Protein AF-A0A9C9G8L6-F1 (afdb_monomer)

Mean predicted aligned error: 18.86 Å

Secondary structure (DSSP, 8-state):
--HHHHHHHHHHHHHHHHHHHHHHHHHHHHHHHHHHHHHHHHHHHHHHH-SS-HHHHHHHHHHHHHHHTT--HHHHHHHHHHHHHHHHHHHHHHHH--S-TTHHHHHHHHHHS---TT-HHHHHHHHHHHHSTT--HHHHHHHHHHHHHHHHHHHHHTTTSSS---S---SSTTSS-------------------SHHHHHHHHHHHHHHHHHHHHT---GGG--

Foldseek 3Di:
DDPVVVVVVVVVVVVVVVVVVVVVVVVVVVVVVVLVVVLVVLLVVLVVVPPPDPVLNVLSVVLNVCSVVVHDPVVNVVSVVVNVVVVVVVVVCCVVVLALPVLVLVLVLLVLAPFDPPLVVLSVVLNVLSVDSNRDSVVSVVSSVVSLVVSLVVLVCVVVPPPDPDDDPDDPPPPDDDDDDDDDDDDDDDDDDDPPPPVVVSVVNNVSRVVSVCVSVPDDPVPVD

pLDDT: mean 70.96, std 19.9, range [28.61, 96.38]

Structure (mmCIF, N/CA/C/O backbone):
data_AF-A0A9C9G8L6-F1
#
_entry.id   AF-A0A9C9G8L6-F1
#
loop_
_atom_site.group_PDB
_atom_site.id
_atom_site.type_symbol
_atom_site.label_atom_id
_atom_site.label_alt_id
_atom_site.label_comp_id
_atom_site.label_asym_id
_atom_site.label_entity_id
_atom_site.label_seq_id
_atom_site.pdbx_PDB_ins_code
_atom_site.Cartn_x
_atom_site.Cartn_y
_atom_site.Cartn_z
_atom_site.occupancy
_atom_site.B_iso_or_equiv
_atom_site.auth_seq_id
_atom_site.auth_comp_id
_atom_site.auth_asym_id
_atom_site.auth_atom_id
_atom_site.pdbx_PDB_model_num
ATOM 1 N N . MET A 1 1 ? 41.488 11.455 -56.466 1.00 51.72 1 MET A N 1
ATOM 2 C CA . MET A 1 1 ? 40.352 11.017 -55.630 1.00 51.72 1 MET A CA 1
ATOM 3 C C . MET A 1 1 ? 40.977 10.273 -54.462 1.00 51.72 1 MET A C 1
ATOM 5 O O . MET A 1 1 ? 41.634 9.269 -54.712 1.00 51.72 1 MET A O 1
ATOM 9 N N . ASN A 1 2 ? 40.968 10.867 -53.265 1.00 62.28 2 ASN A N 1
ATOM 10 C CA . ASN A 1 2 ? 41.744 10.405 -52.106 1.00 62.28 2 ASN A CA 1
ATOM 11 C C . ASN A 1 2 ? 41.006 9.264 -51.398 1.00 62.28 2 ASN A C 1
ATOM 13 O O . ASN A 1 2 ? 40.208 9.498 -50.503 1.00 62.28 2 ASN A O 1
ATOM 17 N N . ILE A 1 3 ? 41.294 8.032 -51.811 1.00 67.44 3 ILE A N 1
ATOM 18 C CA . ILE A 1 3 ? 40.719 6.811 -51.226 1.00 67.44 3 ILE A CA 1
ATOM 19 C C . ILE A 1 3 ? 41.068 6.691 -49.730 1.00 67.44 3 ILE A C 1
ATOM 21 O O . ILE A 1 3 ? 40.254 6.210 -48.950 1.00 67.44 3 ILE A O 1
ATOM 25 N N . ASP A 1 4 ? 42.241 7.179 -49.315 1.00 71.94 4 ASP A N 1
ATOM 26 C CA . ASP A 1 4 ? 42.664 7.146 -47.909 1.00 71.94 4 ASP A CA 1
ATOM 27 C C . ASP A 1 4 ? 41.794 8.032 -46.999 1.00 71.94 4 ASP A C 1
ATOM 29 O O . ASP A 1 4 ? 41.498 7.637 -45.874 1.00 71.94 4 ASP A O 1
ATOM 33 N N . ASP A 1 5 ? 41.319 9.180 -47.492 1.00 76.75 5 ASP A N 1
ATOM 34 C CA . ASP A 1 5 ? 40.492 10.120 -46.714 1.00 76.75 5 ASP A CA 1
ATOM 35 C C . ASP A 1 5 ? 39.093 9.528 -46.462 1.00 76.75 5 ASP A C 1
ATOM 37 O O . ASP A 1 5 ? 38.640 9.439 -45.320 1.00 76.75 5 ASP A O 1
ATOM 41 N N . ASP A 1 6 ? 38.484 8.949 -47.505 1.00 79.12 6 ASP A N 1
ATOM 42 C CA . ASP A 1 6 ? 37.197 8.246 -47.415 1.00 79.12 6 ASP A CA 1
ATOM 43 C C . ASP A 1 6 ? 37.262 7.048 -46.442 1.00 79.12 6 ASP A C 1
ATOM 45 O O . ASP A 1 6 ? 36.323 6.791 -45.682 1.00 79.12 6 ASP A O 1
ATOM 49 N N . THR A 1 7 ? 38.382 6.309 -46.416 1.00 83.94 7 THR A N 1
ATOM 50 C CA . THR A 1 7 ? 38.563 5.194 -45.465 1.00 83.94 7 THR A CA 1
ATOM 51 C C . THR A 1 7 ? 38.752 5.668 -44.026 1.00 83.94 7 THR A C 1
ATOM 53 O O . THR A 1 7 ? 38.263 5.025 -43.092 1.00 83.94 7 THR A O 1
ATOM 56 N N . GLN A 1 8 ? 39.418 6.807 -43.828 1.00 87.31 8 GLN A N 1
ATOM 57 C CA . GLN A 1 8 ? 39.653 7.373 -42.507 1.00 87.31 8 GLN A CA 1
ATOM 58 C C . GLN A 1 8 ? 38.367 7.969 -41.921 1.00 87.31 8 GLN A C 1
ATOM 60 O O . GLN A 1 8 ? 38.097 7.792 -40.729 1.00 87.31 8 GLN A O 1
ATOM 65 N N . GLU A 1 9 ? 37.537 8.610 -42.745 1.00 88.19 9 GLU A N 1
ATOM 66 C CA . GLU A 1 9 ? 36.195 9.045 -42.358 1.00 88.19 9 GLU A CA 1
ATOM 67 C C . GLU A 1 9 ? 35.293 7.850 -42.019 1.00 88.19 9 GLU A C 1
ATOM 69 O O . GLU A 1 9 ? 34.632 7.854 -40.975 1.00 88.19 9 GLU A O 1
ATOM 74 N N . ALA A 1 10 ? 35.308 6.789 -42.833 1.00 89.06 10 ALA A N 1
ATOM 75 C CA . ALA A 1 10 ? 34.522 5.581 -42.580 1.00 89.06 10 ALA A CA 1
ATOM 76 C C . ALA A 1 10 ? 34.874 4.918 -41.234 1.0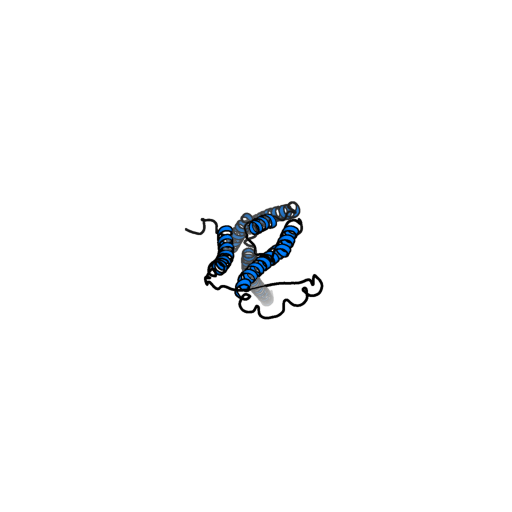0 89.06 10 ALA A C 1
ATOM 78 O O . ALA A 1 10 ? 33.977 4.565 -40.462 1.00 89.06 10 ALA A O 1
ATOM 79 N N . GLU A 1 11 ? 36.163 4.802 -40.899 1.00 89.81 11 GLU A N 1
ATOM 80 C CA . GLU A 1 11 ? 36.606 4.262 -39.607 1.00 89.81 11 GLU A CA 1
ATOM 81 C C . GLU A 1 11 ? 36.229 5.180 -38.427 1.00 89.81 11 GLU A C 1
ATOM 83 O O . GLU A 1 11 ? 35.850 4.694 -37.357 1.00 89.81 11 GLU A O 1
ATOM 88 N N . GLN A 1 12 ? 36.233 6.507 -38.609 1.00 92.19 12 GLN A N 1
ATOM 89 C CA . GLN A 1 12 ? 35.756 7.443 -37.583 1.00 92.19 12 GLN A CA 1
ATOM 90 C C . GLN A 1 12 ? 34.252 7.304 -37.313 1.00 92.19 12 GLN A C 1
ATOM 92 O O . GLN A 1 12 ? 33.838 7.295 -36.150 1.00 92.19 12 GLN A O 1
ATOM 97 N N . TRP A 1 13 ? 33.426 7.184 -38.355 1.00 93.88 13 TRP A N 1
ATOM 98 C CA . TRP A 1 13 ? 31.980 6.984 -38.211 1.00 93.88 13 TRP A CA 1
ATOM 99 C C . TRP A 1 13 ? 31.646 5.628 -37.600 1.00 93.88 13 TRP A C 1
ATOM 101 O O . TRP A 1 13 ? 30.809 5.553 -36.702 1.00 93.88 13 TRP A O 1
ATOM 111 N N . LYS A 1 14 ? 32.356 4.575 -38.008 1.00 94.44 14 LYS A N 1
ATOM 112 C CA . LYS A 1 14 ? 32.253 3.237 -37.421 1.00 94.44 14 LYS A CA 1
ATOM 113 C C . LYS A 1 14 ? 32.587 3.255 -35.932 1.00 94.44 14 LYS A C 1
ATOM 115 O O . LYS A 1 14 ? 31.818 2.736 -35.128 1.00 94.44 14 LYS A O 1
ATOM 120 N N . LYS A 1 15 ? 33.682 3.915 -35.544 1.00 94.50 15 LYS A N 1
ATOM 121 C CA . LYS A 1 15 ? 34.049 4.081 -34.133 1.00 94.50 15 LYS A CA 1
ATOM 122 C C . LYS A 1 15 ? 32.972 4.837 -33.353 1.00 94.50 15 LYS A C 1
ATOM 124 O O . LYS A 1 15 ? 32.571 4.375 -32.292 1.00 94.50 15 LYS A O 1
ATOM 129 N N . LYS A 1 16 ? 32.468 5.959 -33.884 1.00 94.88 16 LYS A N 1
ATOM 130 C CA . LYS A 1 16 ? 31.373 6.722 -33.256 1.00 94.88 16 LYS A CA 1
ATOM 131 C C . LYS A 1 16 ? 30.110 5.878 -33.091 1.00 94.88 16 LYS A C 1
ATOM 133 O O . LYS A 1 16 ? 29.492 5.946 -32.036 1.00 94.88 16 LYS A O 1
ATOM 138 N N . TYR A 1 17 ? 29.753 5.084 -34.098 1.00 95.75 17 TYR A N 1
ATOM 139 C CA . TYR A 1 17 ? 28.602 4.188 -34.040 1.00 95.75 17 TYR A CA 1
ATOM 140 C C . TYR A 1 17 ? 28.767 3.132 -32.945 1.00 95.75 17 TYR A C 1
ATOM 142 O O . TYR A 1 17 ? 27.876 2.989 -32.116 1.00 95.75 17 TYR A O 1
ATOM 150 N N . PHE A 1 18 ? 29.920 2.456 -32.880 1.00 96.00 18 PHE A N 1
ATOM 151 C CA . PHE A 1 18 ? 30.186 1.475 -31.823 1.00 96.00 18 PHE A CA 1
ATOM 152 C C . PHE A 1 18 ? 30.159 2.102 -30.429 1.00 96.00 18 PHE A C 1
ATOM 154 O O . PHE A 1 18 ? 29.546 1.535 -29.534 1.00 96.00 18 PHE A O 1
ATOM 161 N N . THR A 1 19 ? 30.740 3.291 -30.251 1.00 95.81 19 THR A N 1
ATOM 162 C CA . THR A 1 19 ? 30.669 4.007 -28.969 1.00 95.81 19 THR A CA 1
ATOM 163 C C . THR A 1 19 ? 29.231 4.376 -28.599 1.00 95.81 19 THR A C 1
ATOM 165 O O . THR A 1 19 ? 28.827 4.184 -27.460 1.00 95.81 19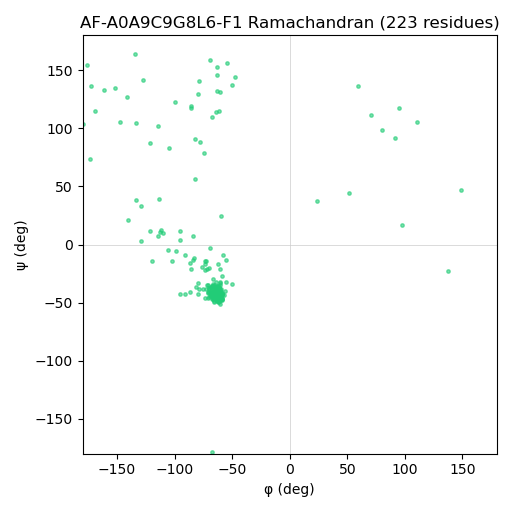 THR A O 1
ATOM 168 N N . GLN A 1 20 ? 28.430 4.870 -29.548 1.00 95.44 20 GLN A N 1
ATOM 169 C CA . GLN A 1 20 ? 27.022 5.193 -29.288 1.00 95.44 20 GLN A CA 1
ATOM 170 C C . GLN A 1 20 ? 26.181 3.950 -28.984 1.00 95.44 20 GLN A C 1
ATOM 172 O O . GLN A 1 20 ? 25.271 4.022 -28.159 1.00 95.44 20 GLN A O 1
ATOM 177 N N . LEU A 1 21 ? 26.479 2.828 -29.640 1.00 96.38 21 LEU A N 1
ATOM 178 C CA . LEU A 1 21 ? 25.816 1.554 -29.394 1.00 96.38 21 LEU A CA 1
ATOM 179 C C . LEU A 1 21 ? 26.141 1.039 -27.989 1.00 96.38 21 LEU A C 1
ATOM 181 O O . LEU A 1 21 ? 25.222 0.747 -27.232 1.00 96.38 21 LEU A O 1
ATOM 185 N N . GLU A 1 22 ? 27.418 1.030 -27.608 1.00 95.94 22 GLU A N 1
ATOM 186 C CA . GLU A 1 22 ? 27.870 0.617 -26.274 1.00 95.94 22 GLU A CA 1
ATOM 187 C C . GLU A 1 22 ? 27.278 1.512 -25.169 1.00 95.94 22 GLU A C 1
ATOM 189 O O . GLU A 1 22 ? 26.781 1.021 -24.152 1.00 95.94 22 GLU A O 1
ATOM 194 N N . ASP A 1 23 ? 27.226 2.829 -25.395 1.00 96.00 23 ASP A N 1
ATOM 195 C CA . ASP A 1 23 ? 26.557 3.772 -24.493 1.00 96.00 23 ASP A CA 1
ATOM 196 C C . ASP A 1 23 ? 25.053 3.489 -24.368 1.00 96.00 23 ASP A C 1
ATOM 198 O O . ASP A 1 23 ? 24.480 3.627 -23.282 1.00 96.00 23 ASP A O 1
ATOM 202 N N . SER A 1 24 ? 24.392 3.131 -25.473 1.00 95.44 24 SER A N 1
ATOM 203 C CA . SER A 1 24 ? 22.964 2.804 -25.488 1.00 95.44 24 SER A CA 1
ATOM 204 C C . SER A 1 24 ? 22.686 1.512 -24.729 1.00 95.44 24 SER A C 1
ATOM 206 O O . SER A 1 24 ? 21.801 1.497 -23.878 1.00 95.44 24 SER A O 1
ATOM 208 N N . GLU A 1 25 ? 23.468 0.462 -24.974 1.00 96.25 25 GLU A N 1
ATOM 209 C CA . GLU A 1 25 ? 23.351 -0.827 -24.283 1.00 96.25 25 GLU A CA 1
ATOM 210 C C . GLU A 1 25 ? 23.606 -0.677 -22.776 1.00 96.25 25 GLU A C 1
ATOM 212 O O . GLU A 1 25 ? 22.867 -1.215 -21.947 1.00 96.25 25 GLU A O 1
ATOM 217 N N . SER A 1 26 ? 24.609 0.121 -22.395 1.00 94.94 26 SER A N 1
ATOM 218 C CA . SER A 1 26 ? 24.900 0.420 -20.989 1.00 94.94 26 SER A CA 1
ATOM 219 C C . SER A 1 26 ? 23.745 1.158 -20.310 1.00 94.94 26 SER A C 1
ATOM 221 O O . SER A 1 26 ? 23.344 0.805 -19.196 1.00 94.94 26 SER A O 1
ATOM 223 N N . LYS A 1 27 ? 23.157 2.155 -20.984 1.00 95.81 27 LYS A N 1
ATOM 224 C CA . LYS A 1 27 ? 21.972 2.862 -20.480 1.00 95.81 27 LYS A CA 1
ATOM 225 C C . LYS A 1 27 ? 20.774 1.930 -20.372 1.00 95.81 27 LYS A C 1
ATOM 227 O O . LYS A 1 27 ? 20.107 1.952 -19.345 1.00 95.81 27 LYS A O 1
ATOM 232 N N . GLU A 1 28 ? 20.499 1.116 -21.384 1.00 96.12 28 GLU A N 1
ATOM 233 C CA . GLU A 1 28 ? 19.383 0.165 -21.382 1.00 96.12 28 GLU A CA 1
ATOM 234 C C . GLU A 1 28 ? 19.490 -0.818 -20.211 1.00 96.12 28 GLU A C 1
ATOM 236 O O . GLU A 1 28 ? 18.518 -1.028 -19.484 1.00 96.12 28 GLU A O 1
ATOM 241 N N . LYS A 1 29 ? 20.697 -1.321 -19.931 1.00 95.06 29 LYS A N 1
ATOM 242 C CA . LYS A 1 29 ? 20.955 -2.149 -18.750 1.00 95.06 29 LYS A CA 1
ATOM 243 C C . LYS A 1 29 ? 20.652 -1.409 -17.443 1.00 95.06 29 LYS A C 1
ATOM 245 O O . LYS A 1 29 ? 19.953 -1.951 -16.588 1.00 95.06 29 LYS A O 1
ATOM 250 N N . GLN A 1 30 ? 21.132 -0.173 -17.293 1.00 92.94 30 GLN A N 1
ATOM 251 C CA . GLN A 1 30 ? 20.859 0.646 -16.103 1.00 92.94 30 GLN A CA 1
ATOM 252 C C . GLN A 1 30 ? 19.359 0.927 -15.934 1.00 92.94 30 GLN A C 1
ATOM 254 O O . GLN A 1 30 ? 18.837 0.864 -14.822 1.00 92.94 30 GLN A O 1
ATOM 259 N N . TRP A 1 31 ? 18.648 1.191 -17.032 1.00 95.69 31 TRP A N 1
ATOM 260 C CA . TRP A 1 31 ? 17.199 1.379 -17.028 1.00 95.69 31 TRP A CA 1
ATOM 261 C C . TRP A 1 31 ? 16.457 0.114 -16.600 1.00 95.69 31 TRP A C 1
ATOM 263 O O . TRP A 1 31 ? 15.534 0.202 -15.792 1.00 95.69 31 TRP A O 1
ATOM 273 N N . HIS A 1 32 ? 16.878 -1.057 -17.077 1.00 92.50 32 HIS A N 1
ATOM 274 C CA . HIS A 1 32 ? 16.309 -2.331 -16.644 1.00 92.50 32 HIS A CA 1
ATOM 275 C C . HIS A 1 32 ? 16.542 -2.606 -15.156 1.00 92.50 32 HIS A C 1
ATOM 277 O O . HIS A 1 32 ? 15.621 -3.041 -14.463 1.00 92.50 32 HIS A O 1
ATOM 283 N N . GLU A 1 33 ? 17.742 -2.327 -14.643 1.00 87.50 33 GLU A N 1
ATOM 284 C CA . GLU A 1 33 ? 18.051 -2.463 -13.215 1.00 87.50 33 GLU A CA 1
ATOM 285 C C . GLU A 1 33 ? 17.198 -1.511 -12.358 1.00 87.50 33 GLU A C 1
ATOM 287 O O . GLU A 1 33 ? 16.655 -1.918 -11.326 1.00 87.50 33 GLU A O 1
ATOM 292 N N . ALA A 1 34 ? 17.024 -0.264 -12.807 1.00 85.25 34 ALA A N 1
ATOM 293 C CA . ALA A 1 34 ? 16.191 0.729 -12.135 1.00 85.25 34 ALA A CA 1
ATOM 294 C C . ALA A 1 34 ? 14.696 0.357 -12.146 1.00 85.25 34 ALA A C 1
ATOM 296 O O . ALA A 1 34 ? 14.042 0.457 -11.106 1.00 85.25 34 ALA A O 1
ATOM 297 N N . ASP A 1 35 ? 14.157 -0.108 -13.280 1.00 88.00 35 ASP A N 1
ATOM 298 C CA . ASP A 1 35 ? 12.769 -0.586 -13.391 1.00 88.00 35 ASP A CA 1
ATOM 299 C C . ASP A 1 35 ? 12.519 -1.758 -12.435 1.00 88.00 35 ASP A C 1
ATOM 301 O O . ASP A 1 35 ? 11.565 -1.741 -11.658 1.00 88.00 35 ASP A O 1
ATOM 305 N N . GLU A 1 36 ? 13.417 -2.742 -12.402 1.00 88.00 36 GLU A N 1
ATOM 306 C CA . GLU A 1 36 ? 13.284 -3.897 -11.514 1.00 88.00 36 GLU A CA 1
ATOM 307 C C . GLU A 1 36 ? 13.338 -3.501 -10.029 1.00 88.00 36 GLU A C 1
ATOM 309 O O . GLU A 1 36 ? 12.585 -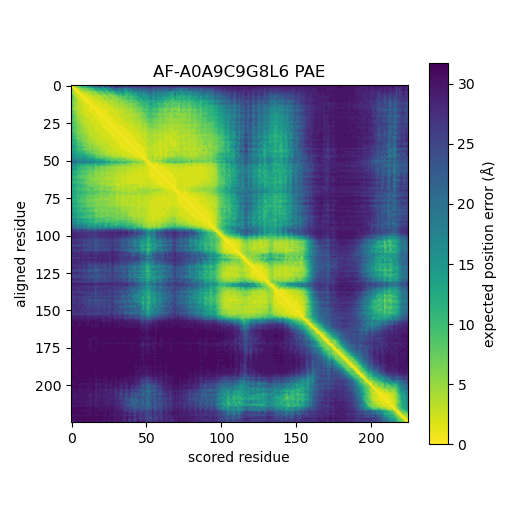4.030 -9.202 1.00 88.00 36 GLU A O 1
ATOM 314 N N . LEU A 1 37 ? 14.203 -2.547 -9.671 1.00 84.38 37 LEU A N 1
ATOM 315 C CA . LEU A 1 37 ? 14.264 -2.012 -8.314 1.00 84.38 37 LEU A CA 1
ATOM 316 C C . LEU A 1 37 ? 12.959 -1.301 -7.937 1.00 84.38 37 LEU A C 1
ATOM 318 O O . LEU A 1 37 ? 12.428 -1.564 -6.857 1.00 84.38 37 LEU A O 1
ATOM 322 N N . LEU A 1 38 ? 12.419 -0.463 -8.825 1.00 84.12 38 LEU A N 1
ATOM 323 C CA . LEU A 1 38 ? 11.144 0.231 -8.622 1.00 84.12 38 LEU A CA 1
ATOM 324 C C . LEU A 1 38 ? 9.984 -0.752 -8.434 1.00 84.12 38 LEU A C 1
ATOM 326 O O . LEU A 1 38 ? 9.183 -0.605 -7.513 1.00 84.12 38 LEU A O 1
ATOM 330 N N . ARG A 1 39 ? 9.910 -1.810 -9.247 1.00 86.69 39 ARG A N 1
ATOM 331 C CA . ARG A 1 39 ? 8.881 -2.853 -9.101 1.00 86.69 39 ARG A CA 1
ATOM 332 C C . ARG A 1 39 ? 8.940 -3.525 -7.731 1.00 86.69 39 ARG A C 1
ATOM 334 O O . ARG A 1 39 ? 7.906 -3.731 -7.088 1.00 86.69 39 ARG A O 1
ATOM 341 N N . LYS A 1 40 ? 10.150 -3.834 -7.255 1.00 83.31 40 LYS A N 1
ATOM 342 C CA . LYS A 1 40 ? 10.376 -4.438 -5.933 1.00 83.31 40 LYS A CA 1
ATOM 343 C C . LYS A 1 40 ? 10.026 -3.491 -4.791 1.00 83.31 40 LYS A C 1
ATOM 345 O O . LYS A 1 40 ? 9.453 -3.940 -3.801 1.00 83.31 40 LYS A O 1
ATOM 350 N N . THR A 1 41 ? 10.385 -2.211 -4.883 1.00 78.94 41 THR A N 1
ATOM 351 C CA . THR A 1 41 ? 10.066 -1.234 -3.832 1.00 78.94 41 THR A CA 1
ATOM 352 C C . THR A 1 41 ? 8.571 -0.970 -3.762 1.00 78.94 41 THR A C 1
ATOM 354 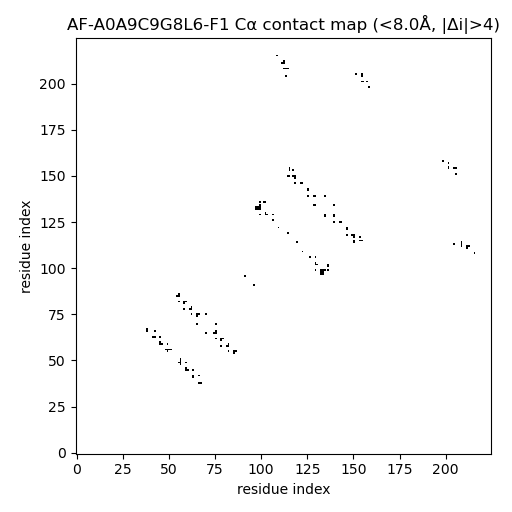O O . THR A 1 41 ? 8.024 -1.015 -2.663 1.00 78.94 41 THR A O 1
ATOM 357 N N . ILE A 1 42 ? 7.895 -0.806 -4.904 1.00 83.31 42 ILE A N 1
ATOM 358 C CA . ILE A 1 42 ? 6.438 -0.640 -4.946 1.00 83.31 42 ILE A CA 1
ATOM 359 C C . ILE A 1 42 ? 5.752 -1.866 -4.341 1.00 83.31 42 ILE A C 1
ATOM 361 O O . ILE A 1 42 ? 4.932 -1.707 -3.450 1.00 83.31 42 ILE A O 1
ATOM 365 N N . SER A 1 43 ? 6.143 -3.085 -4.727 1.00 82.44 43 SER A N 1
ATOM 366 C CA . SER A 1 43 ? 5.531 -4.313 -4.187 1.00 82.44 43 SER A CA 1
ATOM 367 C C . SER A 1 43 ? 5.682 -4.455 -2.665 1.00 82.44 43 SER A C 1
ATOM 369 O O . SER A 1 43 ? 4.809 -5.010 -2.003 1.00 82.44 43 SER A O 1
ATOM 371 N N . ARG A 1 44 ? 6.795 -3.970 -2.094 1.00 80.62 44 ARG A N 1
ATOM 372 C CA . ARG A 1 44 ? 7.001 -3.943 -0.636 1.00 80.62 44 ARG A CA 1
ATOM 373 C C . ARG A 1 44 ? 6.192 -2.842 0.037 1.00 80.62 44 ARG A C 1
ATOM 375 O O . ARG A 1 44 ? 5.689 -3.059 1.131 1.00 80.62 44 ARG A O 1
ATOM 382 N N . LEU A 1 45 ? 6.082 -1.678 -0.600 1.00 74.94 45 LEU A N 1
ATOM 383 C CA . LEU A 1 45 ? 5.300 -0.562 -0.082 1.00 74.94 45 LEU A CA 1
ATOM 384 C C . LEU A 1 45 ? 3.806 -0.893 -0.069 1.00 74.94 45 LEU A C 1
ATOM 386 O O . LEU A 1 45 ? 3.144 -0.586 0.912 1.00 74.94 45 LEU A O 1
ATOM 390 N N . THR A 1 46 ? 3.295 -1.555 -1.112 1.00 82.75 46 THR A N 1
ATOM 391 C CA . THR A 1 46 ? 1.896 -2.000 -1.146 1.00 82.75 46 THR A CA 1
ATOM 392 C C . THR A 1 46 ? 1.626 -3.056 -0.083 1.00 82.75 46 THR A C 1
ATOM 394 O O . THR A 1 46 ? 0.638 -2.943 0.621 1.00 82.75 46 THR A O 1
ATOM 397 N N . LEU A 1 47 ? 2.547 -4.003 0.131 1.00 74.19 47 LEU A N 1
ATOM 398 C CA . LEU A 1 47 ? 2.436 -4.971 1.231 1.00 74.19 47 LEU A CA 1
ATOM 399 C C . LEU A 1 47 ? 2.424 -4.303 2.615 1.00 74.19 47 LEU A C 1
ATOM 401 O O . LEU A 1 47 ? 1.728 -4.753 3.513 1.00 74.19 47 LEU A O 1
ATOM 405 N N . ALA A 1 48 ? 3.201 -3.235 2.801 1.00 70.25 48 ALA A N 1
ATOM 406 C CA . ALA A 1 48 ? 3.209 -2.480 4.053 1.00 70.25 48 ALA A CA 1
ATOM 407 C C . ALA A 1 48 ? 1.948 -1.619 4.256 1.00 70.25 48 ALA A C 1
ATOM 409 O O . ALA A 1 48 ? 1.748 -1.110 5.356 1.00 70.25 48 ALA A O 1
ATOM 410 N N . ALA A 1 49 ? 1.150 -1.421 3.204 1.00 75.00 49 ALA A N 1
ATOM 411 C CA . ALA A 1 49 ? -0.079 -0.637 3.224 1.00 75.00 49 ALA A CA 1
ATOM 412 C C . ALA A 1 49 ? -1.350 -1.496 3.367 1.00 75.00 49 ALA A C 1
ATOM 414 O O . ALA A 1 49 ? -2.422 -0.915 3.513 1.00 75.00 49 ALA A O 1
ATOM 415 N N . ASP A 1 50 ? -1.228 -2.829 3.340 1.00 75.19 50 ASP A N 1
ATOM 416 C CA . ASP A 1 50 ? -2.346 -3.760 3.537 1.00 75.19 50 ASP A CA 1
ATOM 417 C C . ASP A 1 50 ? -2.938 -3.604 4.964 1.00 75.19 50 ASP A C 1
ATOM 419 O O . ASP A 1 50 ? -2.209 -3.344 5.931 1.00 75.19 50 ASP A O 1
ATOM 423 N N . GLY A 1 51 ? -4.253 -3.790 5.110 1.00 72.81 51 GLY A N 1
ATOM 424 C CA . GLY A 1 51 ? -4.969 -3.773 6.392 1.00 72.81 51 GLY A CA 1
ATOM 425 C C . GLY A 1 51 ? -5.644 -2.444 6.746 1.00 72.81 51 GLY A C 1
ATOM 426 O O . GLY A 1 51 ? -5.961 -2.212 7.915 1.00 72.81 51 GLY A O 1
ATOM 427 N N . LEU A 1 52 ? -5.835 -1.557 5.767 1.00 72.50 52 LEU A N 1
ATOM 428 C CA . LEU A 1 52 ? -6.561 -0.291 5.941 1.00 72.50 52 LEU A CA 1
ATOM 429 C C . LEU A 1 52 ? -8.036 -0.395 5.539 1.00 72.50 52 LEU A C 1
ATOM 431 O O . LEU A 1 52 ? -8.887 0.174 6.219 1.00 72.50 52 LEU A O 1
ATOM 435 N N . ASP A 1 53 ? -8.318 -1.066 4.424 1.00 83.56 53 ASP A N 1
ATOM 436 C CA . ASP A 1 53 ? -9.651 -1.211 3.835 1.00 83.56 53 ASP A CA 1
ATOM 437 C C . ASP A 1 53 ? -9.643 -2.393 2.858 1.00 83.56 53 ASP A C 1
ATOM 439 O O . ASP A 1 53 ? -8.767 -2.465 1.998 1.00 83.56 53 ASP A O 1
ATOM 443 N N . ASP A 1 54 ? -10.633 -3.284 2.936 1.00 85.06 54 ASP A N 1
ATOM 444 C CA . ASP A 1 54 ? -10.661 -4.520 2.136 1.00 85.06 54 ASP A CA 1
ATOM 445 C C . ASP A 1 54 ? -10.675 -4.248 0.620 1.00 85.06 54 ASP A C 1
ATOM 447 O O . ASP A 1 54 ? -10.081 -4.985 -0.174 1.00 85.06 54 ASP A O 1
ATOM 451 N N . VAL A 1 55 ? -11.342 -3.168 0.187 1.00 88.00 55 VAL A N 1
ATOM 452 C CA . VAL A 1 55 ? -11.389 -2.787 -1.233 1.00 88.00 55 VAL A CA 1
ATOM 453 C C . VAL A 1 55 ? -10.029 -2.267 -1.685 1.00 88.00 55 VAL A C 1
ATOM 455 O O . VAL A 1 55 ? -9.577 -2.600 -2.784 1.00 88.00 55 VAL A O 1
ATOM 458 N N . LEU A 1 56 ? -9.373 -1.453 -0.858 1.00 88.94 56 LEU A N 1
ATOM 459 C CA . LEU A 1 56 ? -8.024 -0.970 -1.123 1.00 88.94 56 LEU A CA 1
ATOM 460 C C . LEU A 1 56 ? -7.007 -2.119 -1.135 1.00 88.94 56 LEU A C 1
ATOM 462 O O . LEU A 1 56 ? -6.185 -2.172 -2.048 1.00 88.94 56 LEU A O 1
ATOM 466 N N . ASP A 1 57 ? -7.102 -3.060 -0.201 1.00 89.00 57 ASP A N 1
ATOM 467 C CA . ASP A 1 57 ? -6.216 -4.223 -0.094 1.00 89.00 57 ASP A CA 1
ATOM 468 C C . ASP A 1 57 ? -6.309 -5.110 -1.345 1.00 89.00 57 ASP A C 1
ATOM 470 O O . ASP A 1 57 ? -5.291 -5.507 -1.924 1.00 89.00 57 ASP A O 1
ATOM 474 N N . GLN A 1 58 ? -7.523 -5.336 -1.858 1.00 92.06 58 GLN A N 1
ATOM 475 C CA . GLN A 1 58 ? -7.710 -6.047 -3.123 1.00 92.06 58 GLN A CA 1
ATOM 476 C C . GLN A 1 58 ? -7.065 -5.296 -4.302 1.00 92.06 58 GLN A C 1
ATOM 478 O O . GLN A 1 58 ? -6.408 -5.903 -5.150 1.00 92.06 58 GLN A O 1
ATOM 483 N N . GLN A 1 59 ? -7.189 -3.966 -4.348 1.00 92.06 59 GLN A N 1
ATOM 484 C CA . GLN A 1 59 ? -6.567 -3.147 -5.395 1.00 92.06 59 GLN A CA 1
ATOM 485 C C . GLN A 1 59 ? -5.031 -3.131 -5.298 1.00 92.06 59 GLN A C 1
ATOM 487 O O . GLN A 1 59 ? -4.346 -3.136 -6.326 1.00 92.06 59 GLN A O 1
ATOM 492 N N . LEU A 1 60 ? -4.473 -3.145 -4.083 1.00 92.12 60 LEU A N 1
ATOM 493 C CA . LEU A 1 60 ? -3.035 -3.266 -3.832 1.00 92.12 60 LEU A CA 1
ATOM 494 C C . LEU A 1 60 ? -2.503 -4.638 -4.268 1.00 92.12 60 LEU A C 1
ATOM 496 O O . LEU A 1 60 ? -1.416 -4.726 -4.855 1.00 92.12 60 LEU A O 1
ATOM 500 N N . LEU A 1 61 ? -3.279 -5.701 -4.042 1.00 91.50 61 LEU A N 1
ATOM 501 C CA . LEU A 1 61 ? -2.980 -7.048 -4.518 1.00 91.50 61 LEU A CA 1
ATOM 502 C C . LEU A 1 61 ? -2.985 -7.122 -6.049 1.00 91.50 61 LEU A C 1
ATOM 504 O O . LEU A 1 61 ? -2.026 -7.635 -6.634 1.00 91.50 61 LEU A O 1
ATOM 508 N N . ASP A 1 62 ? -4.000 -6.557 -6.701 1.00 93.44 62 ASP A N 1
ATOM 509 C CA . ASP A 1 62 ? -4.083 -6.499 -8.162 1.00 93.44 62 ASP A CA 1
ATOM 510 C C . ASP A 1 62 ? -2.911 -5.707 -8.758 1.00 93.44 62 ASP A C 1
ATOM 512 O O . ASP A 1 62 ? -2.307 -6.132 -9.748 1.00 93.44 62 ASP A O 1
ATOM 516 N N . LEU A 1 63 ? -2.516 -4.596 -8.124 1.00 92.62 63 LEU A N 1
ATOM 517 C CA . LEU A 1 63 ? -1.368 -3.796 -8.555 1.00 92.62 63 LEU A CA 1
ATOM 518 C C . LEU A 1 63 ? -0.063 -4.585 -8.439 1.00 92.62 63 LEU A C 1
ATOM 520 O O . LEU A 1 63 ? 0.757 -4.575 -9.359 1.00 92.62 63 LEU A O 1
ATOM 524 N N . ARG A 1 64 ? 0.130 -5.303 -7.332 1.00 92.50 64 ARG A N 1
ATOM 525 C CA . ARG A 1 64 ? 1.304 -6.152 -7.101 1.00 92.50 64 ARG A CA 1
ATOM 526 C C . ARG A 1 64 ? 1.391 -7.281 -8.131 1.00 92.50 64 ARG A C 1
ATOM 528 O O . ARG A 1 64 ? 2.473 -7.520 -8.671 1.00 92.50 64 ARG A O 1
ATOM 535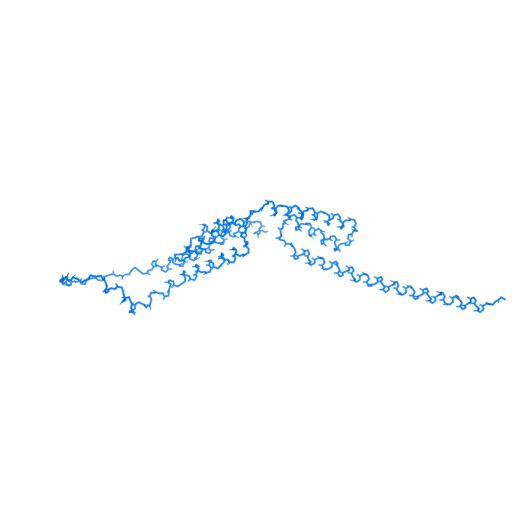 N N . ASN A 1 65 ? 0.267 -7.916 -8.460 1.00 92.81 65 ASN A N 1
ATOM 536 C CA . ASN A 1 65 ? 0.201 -8.921 -9.521 1.00 92.81 65 ASN A CA 1
ATOM 537 C C . ASN A 1 65 ? 0.531 -8.309 -10.889 1.00 92.81 65 ASN A C 1
ATOM 539 O O . ASN A 1 65 ? 1.417 -8.806 -11.579 1.00 92.81 65 ASN A O 1
ATOM 543 N N . ALA A 1 66 ? -0.068 -7.167 -11.238 1.00 93.12 66 ALA A N 1
ATOM 544 C CA . ALA A 1 66 ? 0.216 -6.465 -12.490 1.00 93.12 66 ALA A CA 1
ATOM 545 C C . ALA A 1 66 ? 1.697 -6.053 -12.620 1.00 93.12 66 ALA A C 1
ATOM 547 O O . ALA A 1 66 ? 2.287 -6.134 -13.699 1.00 93.12 66 ALA A O 1
ATOM 548 N N . ILE A 1 67 ? 2.328 -5.634 -11.520 1.00 90.38 67 ILE A N 1
ATOM 549 C CA . ILE A 1 67 ? 3.755 -5.294 -11.482 1.00 90.38 67 ILE A CA 1
ATOM 550 C C . ILE A 1 67 ? 4.628 -6.530 -11.710 1.00 90.38 67 ILE A C 1
ATOM 552 O O . ILE A 1 67 ? 5.568 -6.455 -12.514 1.00 90.38 67 ILE A O 1
ATOM 556 N N . ARG A 1 68 ? 4.320 -7.639 -11.023 1.00 89.00 68 ARG A N 1
ATOM 557 C CA . ARG A 1 68 ? 5.030 -8.921 -11.145 1.00 89.00 68 ARG A CA 1
ATOM 558 C C . ARG A 1 68 ? 4.924 -9.488 -12.557 1.00 89.00 68 ARG A C 1
ATOM 560 O O . ARG A 1 68 ? 5.927 -9.928 -13.112 1.00 89.00 68 ARG A O 1
ATOM 567 N N . ASP A 1 69 ? 3.740 -9.399 -13.150 1.00 92.06 69 ASP A N 1
ATOM 568 C CA . ASP A 1 69 ? 3.431 -9.968 -14.462 1.00 92.06 69 ASP A CA 1
ATOM 569 C C . ASP A 1 69 ? 3.846 -9.034 -15.619 1.00 92.06 69 ASP A C 1
ATOM 571 O O . ASP A 1 69 ? 3.559 -9.307 -16.782 1.00 92.06 69 ASP A O 1
ATOM 575 N N . ARG A 1 70 ? 4.548 -7.927 -15.315 1.00 90.38 70 ARG A N 1
ATOM 576 C CA . ARG A 1 70 ? 5.006 -6.910 -16.282 1.00 90.38 70 ARG A CA 1
ATOM 577 C C . ARG A 1 70 ? 3.872 -6.397 -17.179 1.00 90.38 70 ARG A C 1
ATOM 579 O O . ARG A 1 70 ? 4.045 -6.224 -18.384 1.00 90.38 70 ARG A O 1
ATOM 586 N N . ALA A 1 71 ? 2.723 -6.123 -16.564 1.00 91.12 71 ALA A N 1
ATOM 587 C CA . ALA A 1 71 ? 1.548 -5.583 -17.231 1.00 91.12 71 ALA A CA 1
ATOM 588 C C . ALA A 1 71 ? 1.853 -4.286 -17.998 1.00 91.12 71 ALA A C 1
ATOM 590 O O . ALA A 1 71 ? 2.783 -3.533 -17.686 1.00 91.12 71 ALA A O 1
ATOM 591 N N . THR A 1 72 ? 1.024 -4.008 -19.002 1.00 93.44 72 THR A N 1
ATOM 592 C CA . THR A 1 72 ? 1.176 -2.814 -19.840 1.00 93.44 72 THR A CA 1
ATOM 593 C C . THR A 1 72 ? 0.995 -1.530 -19.028 1.00 93.44 72 THR A C 1
ATOM 595 O O . THR A 1 72 ? 0.239 -1.480 -18.055 1.00 93.44 72 THR A O 1
ATOM 598 N N . THR A 1 73 ? 1.631 -0.439 -19.465 1.00 89.88 73 THR A N 1
ATOM 599 C CA . THR A 1 73 ? 1.505 0.878 -18.814 1.00 89.88 73 THR A CA 1
ATOM 600 C C . THR A 1 73 ? 0.050 1.339 -18.696 1.00 89.88 73 THR A C 1
ATOM 602 O O . THR A 1 73 ? -0.303 2.012 -17.732 1.00 89.88 73 THR A O 1
ATOM 605 N N . LEU A 1 74 ? -0.804 0.968 -19.653 1.00 93.81 74 LEU A N 1
ATOM 606 C CA . LEU A 1 74 ? -2.224 1.314 -19.642 1.00 93.81 74 LEU A CA 1
ATOM 607 C C . LEU A 1 74 ? -2.980 0.587 -18.521 1.00 93.81 74 LEU A C 1
ATOM 609 O O . LEU A 1 74 ? -3.755 1.220 -17.807 1.00 93.81 74 LEU A O 1
ATOM 613 N N . GLN A 1 75 ? -2.707 -0.706 -18.316 1.00 91.56 75 GLN A N 1
ATOM 614 C CA . GLN A 1 75 ? -3.274 -1.472 -17.202 1.00 91.56 75 GLN A CA 1
ATOM 615 C C . GLN A 1 75 ? -2.826 -0.893 -15.857 1.00 91.56 75 GLN A C 1
ATOM 617 O O . GLN A 1 75 ? -3.669 -0.578 -15.022 1.00 91.56 75 GLN A O 1
ATOM 622 N N . LEU A 1 76 ? -1.521 -0.661 -15.676 1.00 91.06 76 LEU A N 1
ATOM 623 C CA . LEU A 1 76 ? -0.984 -0.081 -14.439 1.00 91.06 76 LEU A CA 1
ATOM 624 C C . LEU A 1 76 ? -1.611 1.283 -14.117 1.00 91.06 76 LEU A C 1
ATOM 626 O O . LEU A 1 76 ? -2.006 1.517 -12.979 1.00 91.06 76 LEU A O 1
ATOM 630 N N . ARG A 1 77 ? -1.765 2.160 -15.119 1.00 91.25 77 ARG A N 1
ATOM 631 C CA . ARG A 1 77 ? -2.452 3.452 -14.950 1.00 91.25 77 ARG A CA 1
ATOM 632 C C . ARG A 1 77 ? -3.893 3.277 -14.484 1.00 91.25 77 ARG A C 1
ATOM 634 O O . ARG A 1 77 ? -4.292 3.924 -13.526 1.00 91.25 77 ARG A O 1
ATOM 641 N N . SER A 1 78 ? -4.642 2.366 -15.104 1.00 94.56 78 SER A N 1
ATOM 642 C CA . SER A 1 78 ? -6.030 2.105 -14.714 1.00 94.56 78 SER A CA 1
ATOM 643 C C . SER A 1 78 ? -6.156 1.649 -13.257 1.00 94.56 78 SER A C 1
ATOM 645 O O . SER A 1 78 ? -7.088 2.066 -12.568 1.00 94.56 78 SER A O 1
ATOM 647 N N . LEU A 1 79 ? -5.235 0.804 -12.779 1.00 92.94 79 LEU A N 1
ATOM 648 C CA . LEU A 1 79 ? -5.220 0.356 -11.383 1.00 92.94 79 LEU A CA 1
ATOM 649 C C . LEU A 1 79 ? -4.913 1.517 -10.427 1.00 92.94 79 LEU A C 1
ATOM 651 O O . LEU A 1 79 ? -5.646 1.721 -9.461 1.00 92.94 79 LEU A O 1
ATOM 655 N N . VAL A 1 80 ? -3.890 2.320 -10.734 1.00 89.69 80 VAL A N 1
ATOM 656 C CA . VAL A 1 80 ? -3.517 3.502 -9.936 1.00 89.69 80 VAL A CA 1
ATOM 657 C C . VAL A 1 80 ? -4.655 4.525 -9.879 1.00 89.69 80 VAL A C 1
ATOM 659 O O . VAL A 1 80 ? -4.939 5.071 -8.812 1.00 89.69 80 VAL A O 1
ATOM 662 N N . ASP A 1 81 ? -5.357 4.753 -10.988 1.00 91.56 81 ASP A N 1
ATOM 663 C CA . ASP A 1 81 ? -6.513 5.654 -11.032 1.00 91.56 81 ASP A CA 1
ATOM 664 C C . ASP A 1 81 ? -7.670 5.123 -10.174 1.00 91.56 81 ASP A C 1
ATOM 666 O O . ASP A 1 81 ? -8.358 5.890 -9.498 1.00 91.56 81 ASP A O 1
ATOM 670 N N . SER A 1 82 ? -7.888 3.804 -10.178 1.00 92.12 82 SER A N 1
ATOM 671 C CA . SER A 1 82 ? -8.894 3.158 -9.330 1.00 92.12 82 SER A CA 1
ATOM 672 C C . SER A 1 82 ? -8.576 3.326 -7.849 1.00 92.12 82 SER A C 1
ATOM 674 O O . SER A 1 82 ? -9.434 3.788 -7.098 1.00 92.12 82 SER A O 1
ATOM 676 N N . MET A 1 83 ? -7.334 3.042 -7.453 1.00 91.38 83 MET A N 1
ATOM 677 C CA . MET A 1 83 ? -6.858 3.245 -6.083 1.00 91.38 83 MET A CA 1
ATOM 678 C C . MET A 1 83 ? -6.977 4.703 -5.651 1.00 91.38 83 MET A C 1
ATOM 680 O O . MET A 1 83 ? -7.418 4.983 -4.544 1.00 91.38 83 MET A O 1
ATOM 684 N N . SER A 1 84 ? -6.635 5.643 -6.534 1.00 90.50 84 SER A N 1
ATOM 685 C CA . SER A 1 84 ? -6.719 7.078 -6.240 1.00 90.50 84 SER A CA 1
ATOM 686 C C . SER A 1 84 ? -8.159 7.514 -5.943 1.00 90.50 84 SER A C 1
ATOM 688 O O . SER A 1 84 ? -8.385 8.335 -5.056 1.00 90.50 84 SER A O 1
ATOM 690 N N . ARG A 1 85 ? -9.152 6.934 -6.637 1.00 90.75 85 ARG A N 1
ATOM 691 C CA . ARG A 1 85 ? -10.580 7.159 -6.350 1.00 90.75 85 ARG A CA 1
ATOM 692 C C . ARG A 1 85 ? -11.006 6.548 -5.017 1.00 90.75 85 ARG A C 1
ATOM 694 O O . ARG A 1 85 ? -11.714 7.211 -4.262 1.00 90.75 85 ARG A O 1
ATOM 701 N N . THR A 1 86 ? -10.580 5.319 -4.725 1.00 89.44 86 THR A N 1
ATOM 702 C CA . THR A 1 86 ? -10.837 4.664 -3.431 1.00 89.44 86 THR A CA 1
ATOM 703 C C . THR A 1 86 ? -10.250 5.487 -2.289 1.00 89.44 86 THR A C 1
ATOM 705 O O . THR A 1 86 ? -10.952 5.800 -1.336 1.00 89.44 86 THR A O 1
ATOM 708 N N . LEU A 1 87 ? -8.998 5.926 -2.421 1.00 87.50 87 LEU A N 1
ATOM 709 C CA . LEU A 1 87 ? -8.311 6.717 -1.408 1.00 87.50 87 LEU A CA 1
ATOM 710 C C . LEU A 1 87 ? -8.985 8.075 -1.186 1.00 87.50 87 LEU A C 1
ATOM 712 O O . LEU A 1 87 ? -9.160 8.487 -0.046 1.00 87.50 87 LEU A O 1
ATOM 716 N N . ALA A 1 88 ? -9.424 8.746 -2.255 1.00 87.00 88 ALA A N 1
ATOM 717 C CA . ALA A 1 88 ? -10.189 9.987 -2.138 1.00 87.00 88 ALA A CA 1
ATOM 718 C C . ALA A 1 88 ? -11.538 9.779 -1.429 1.00 87.00 88 ALA A C 1
ATOM 720 O O . ALA A 1 88 ? -11.972 10.645 -0.672 1.00 87.00 88 ALA A O 1
ATOM 721 N N . ARG A 1 89 ? -12.198 8.633 -1.651 1.00 89.44 89 ARG A N 1
ATOM 722 C CA . ARG A 1 89 ? -13.418 8.260 -0.924 1.00 89.44 89 ARG A CA 1
ATOM 723 C C . ARG A 1 89 ? -13.123 8.029 0.558 1.00 89.44 89 ARG A C 1
ATOM 725 O O . ARG A 1 89 ? -13.805 8.626 1.379 1.00 89.44 89 ARG A O 1
ATOM 732 N N . LEU A 1 90 ? -12.098 7.241 0.883 1.00 82.88 90 LEU A N 1
ATOM 733 C CA . LEU A 1 90 ? -11.696 6.951 2.264 1.00 82.88 90 LEU A CA 1
ATOM 734 C C . LEU A 1 90 ? -11.281 8.220 3.020 1.00 82.88 90 LEU A C 1
ATOM 736 O O . LEU A 1 90 ? -11.647 8.400 4.176 1.00 82.88 90 LEU A O 1
ATOM 740 N N . ASP A 1 91 ? -10.556 9.134 2.371 1.00 80.94 91 ASP A N 1
ATOM 741 C CA . ASP A 1 91 ? -10.185 10.414 2.979 1.00 80.94 91 ASP A CA 1
ATOM 742 C C . ASP A 1 91 ? -11.411 11.311 3.188 1.00 80.94 91 ASP A C 1
ATOM 744 O O . ASP A 1 91 ? -11.574 11.907 4.251 1.00 80.94 91 ASP A O 1
ATOM 748 N N . LYS A 1 92 ? -12.339 11.343 2.224 1.00 80.88 92 LYS A N 1
ATOM 749 C CA . LYS A 1 92 ? -13.609 12.056 2.384 1.00 80.88 92 LYS A CA 1
ATOM 750 C C . LYS A 1 92 ? -14.445 11.472 3.525 1.00 80.88 92 LYS A C 1
ATOM 752 O O . LYS A 1 92 ? -14.956 12.235 4.333 1.00 80.88 92 LYS A O 1
ATOM 757 N N . GLU A 1 93 ? -14.559 10.152 3.620 1.00 75.19 93 GLU A N 1
ATOM 758 C CA . GLU A 1 93 ? -15.248 9.464 4.717 1.00 75.19 93 GLU A CA 1
ATOM 759 C C . GLU A 1 93 ? -14.565 9.725 6.060 1.00 75.19 93 GLU A C 1
ATOM 761 O O . GLU A 1 93 ? -15.245 9.922 7.058 1.00 75.19 93 GLU A O 1
ATOM 766 N N . ARG A 1 94 ? -13.236 9.823 6.092 1.00 71.19 94 ARG A N 1
ATOM 767 C CA . ARG A 1 94 ? -12.478 10.195 7.290 1.00 71.19 94 ARG A CA 1
ATOM 768 C C . ARG A 1 94 ? -12.700 11.653 7.710 1.00 71.19 94 ARG A C 1
ATOM 770 O O . ARG A 1 94 ? -12.720 11.944 8.903 1.00 71.19 94 ARG A O 1
ATOM 777 N N . VAL A 1 95 ? -12.828 12.572 6.752 1.00 71.19 95 VAL A N 1
ATOM 778 C CA . VAL A 1 95 ? -13.035 14.010 7.004 1.00 71.19 95 VAL A CA 1
ATOM 779 C C . VAL A 1 95 ? -14.496 14.324 7.342 1.00 71.19 95 VAL A C 1
ATOM 781 O O . VAL A 1 95 ? -14.754 15.102 8.258 1.00 71.19 95 VAL A O 1
ATOM 784 N N . GLU A 1 96 ? -15.453 13.734 6.622 1.00 68.69 96 GLU A N 1
ATOM 785 C CA . GLU A 1 96 ? -16.893 13.912 6.863 1.00 68.69 96 GLU A CA 1
ATOM 786 C C . GLU A 1 96 ? -17.377 13.064 8.044 1.00 68.69 96 GLU A C 1
ATOM 788 O O . GLU A 1 96 ? -18.172 13.526 8.863 1.00 68.69 96 GLU A O 1
ATOM 793 N N . GLY A 1 97 ? -16.851 11.850 8.186 1.00 56.59 97 GLY A N 1
ATOM 794 C CA . GLY A 1 97 ? -17.050 10.969 9.329 1.00 56.59 97 GLY A CA 1
ATOM 795 C C . GLY A 1 97 ? -16.120 11.323 10.479 1.00 56.59 97 GLY A C 1
ATOM 796 O O . GLY A 1 97 ? -15.404 10.455 10.963 1.00 56.59 97 GLY A O 1
ATOM 797 N N . GLY A 1 98 ? -16.157 12.574 10.958 1.00 52.31 98 GLY A N 1
ATOM 798 C CA . GLY A 1 98 ? -15.433 13.066 12.145 1.00 52.31 98 GLY A CA 1
ATOM 799 C C . GLY A 1 98 ? -15.771 12.360 13.474 1.00 52.31 98 GLY A C 1
ATOM 800 O O . GLY A 1 98 ? -15.623 12.938 14.546 1.00 52.31 98 GLY A O 1
ATOM 801 N N . SER A 1 99 ? -16.246 11.123 13.411 1.00 50.34 99 SER A N 1
ATOM 802 C CA . SER A 1 99 ? -16.679 10.245 14.474 1.00 50.34 99 SER A CA 1
ATOM 803 C C . SER A 1 99 ? -15.716 9.066 14.516 1.00 50.34 99 SER A C 1
ATOM 805 O O . SER A 1 99 ? -15.740 8.211 13.644 1.00 50.34 99 SER A O 1
ATOM 807 N N . ASN A 1 100 ? -14.795 9.077 15.472 1.00 54.50 100 ASN A N 1
ATOM 808 C CA . ASN A 1 100 ? -14.641 8.047 16.501 1.00 54.50 100 ASN A CA 1
ATOM 809 C C . ASN A 1 100 ? -15.170 6.606 16.246 1.00 54.50 100 ASN A C 1
ATOM 811 O O . ASN A 1 100 ? -15.641 5.962 17.180 1.00 54.50 100 ASN A O 1
ATOM 815 N N . THR A 1 101 ? -15.082 6.048 15.036 1.00 55.25 101 THR A N 1
ATOM 816 C CA . THR A 1 101 ? -15.590 4.699 14.707 1.00 55.25 101 THR A CA 1
ATOM 817 C C . THR A 1 101 ? -14.918 3.592 15.524 1.00 55.25 101 THR A C 1
ATOM 819 O O . THR A 1 101 ? -15.489 2.523 15.702 1.00 55.25 101 THR A O 1
ATOM 822 N N . GLY A 1 102 ? -13.731 3.852 16.084 1.00 58.78 102 GLY A N 1
ATOM 823 C CA . GLY A 1 102 ? -13.052 2.953 17.021 1.00 58.78 102 GLY A CA 1
ATOM 824 C C . GLY A 1 102 ? -13.497 3.082 18.483 1.00 58.78 102 GLY A C 1
ATOM 825 O O . GLY A 1 102 ? -13.158 2.219 19.293 1.00 58.78 102 GLY A O 1
ATOM 826 N N . ALA A 1 103 ? -14.238 4.131 18.850 1.00 66.69 103 ALA A N 1
ATOM 827 C CA . ALA A 1 103 ? -14.649 4.353 20.232 1.00 66.69 103 ALA A CA 1
ATOM 828 C C . ALA A 1 103 ? -15.873 3.538 20.637 1.00 66.69 103 ALA A C 1
ATOM 830 O O . ALA A 1 103 ? -15.897 3.064 21.766 1.00 66.69 103 ALA A O 1
ATOM 831 N N . GLU A 1 104 ? -16.858 3.331 19.759 1.00 69.88 104 GLU A N 1
ATOM 832 C CA . GLU A 1 104 ? -18.030 2.514 20.110 1.00 69.88 104 GLU A CA 1
ATOM 833 C C . GLU A 1 104 ? -17.648 1.061 20.449 1.00 69.88 104 GLU A C 1
ATOM 835 O O . GLU A 1 104 ? -17.958 0.630 21.560 1.00 69.88 104 GLU A O 1
ATOM 840 N N . PRO A 1 105 ? -16.854 0.336 19.632 1.00 72.50 105 PRO A N 1
ATOM 841 C CA . PRO A 1 105 ? -16.447 -1.030 19.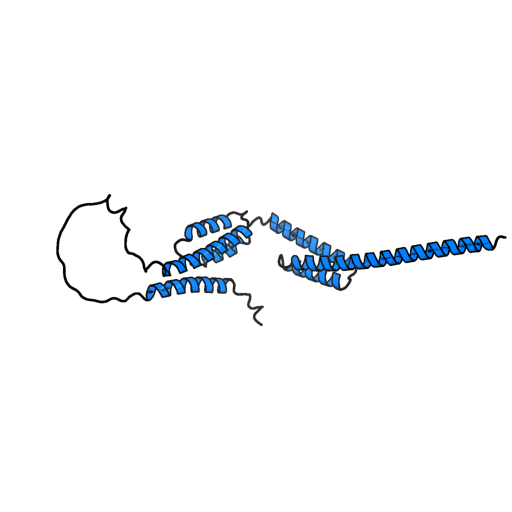974 1.00 72.50 105 PRO A CA 1
ATOM 842 C C . PRO A 1 105 ? -15.607 -1.113 21.257 1.00 72.50 105 PRO A C 1
ATOM 844 O O . PRO A 1 105 ? -15.729 -2.059 22.035 1.00 72.50 105 PRO A O 1
ATOM 847 N N . LEU A 1 106 ? -14.748 -0.118 21.512 1.00 74.56 106 LEU A N 1
ATOM 848 C CA . LEU A 1 106 ? -13.972 -0.058 22.753 1.00 74.56 106 LEU A CA 1
ATOM 849 C C . LEU A 1 106 ? -14.837 0.287 23.972 1.00 74.56 106 LEU A C 1
ATOM 851 O O . LEU A 1 106 ? -14.548 -0.197 25.068 1.00 74.56 106 LEU A O 1
ATOM 855 N N . LEU A 1 107 ? -15.866 1.124 23.812 1.00 80.00 107 LEU A N 1
ATOM 856 C CA . LEU A 1 107 ? -16.839 1.417 24.864 1.00 80.00 107 LEU A CA 1
ATOM 857 C C . LEU A 1 107 ? -17.641 0.160 25.207 1.00 80.00 107 LEU A C 1
ATOM 859 O O . LEU A 1 107 ? -17.731 -0.172 26.389 1.00 80.00 107 LEU A O 1
ATOM 863 N N . ASP A 1 108 ? -18.119 -0.571 24.202 1.00 78.44 108 ASP A N 1
ATOM 864 C CA . ASP A 1 108 ? -18.841 -1.834 24.377 1.00 78.44 108 ASP A CA 1
ATOM 865 C C . ASP A 1 108 ? -17.974 -2.882 25.085 1.00 78.44 108 ASP A C 1
ATOM 867 O O . ASP A 1 108 ? -18.404 -3.514 26.054 1.00 78.44 108 ASP A O 1
ATOM 871 N N . LEU A 1 109 ? -16.707 -3.016 24.678 1.00 78.94 109 LEU A N 1
ATOM 872 C CA . LEU A 1 109 ? -15.754 -3.911 25.333 1.00 78.94 109 LEU A CA 1
ATOM 873 C C . LEU A 1 109 ? -15.497 -3.499 26.792 1.00 78.94 109 LEU A C 1
ATOM 875 O O . LEU A 1 109 ? -15.425 -4.347 27.682 1.00 78.94 109 LEU A O 1
ATOM 879 N N . LEU A 1 110 ? -15.383 -2.195 27.061 1.00 81.44 110 LEU A N 1
ATOM 880 C CA . LEU A 1 110 ? -15.196 -1.662 28.411 1.00 81.44 110 LEU A CA 1
ATOM 881 C C . LEU A 1 110 ? -16.426 -1.886 29.305 1.00 81.44 110 LEU A C 1
ATOM 883 O O . LEU A 1 110 ? -16.274 -2.008 30.520 1.00 81.44 110 LEU A O 1
ATOM 887 N N . GLU A 1 111 ? -17.627 -1.933 28.730 1.00 81.88 111 GLU A N 1
ATOM 888 C CA . GLU A 1 111 ? -18.875 -2.240 29.440 1.00 81.88 111 GLU A CA 1
ATOM 889 C C . GLU A 1 111 ? -19.079 -3.736 29.674 1.00 81.88 111 GLU A C 1
ATOM 891 O O . GLU A 1 111 ? -19.585 -4.122 30.729 1.00 81.88 111 GLU A O 1
ATOM 896 N N . ALA A 1 112 ? -18.618 -4.580 28.751 1.00 78.31 112 ALA A N 1
ATOM 897 C CA . ALA A 1 112 ? -18.628 -6.032 28.905 1.00 78.31 112 ALA A CA 1
ATOM 898 C C . ALA A 1 112 ? -17.629 -6.539 29.967 1.00 78.31 112 ALA A C 1
ATOM 900 O O . ALA A 1 112 ? -17.779 -7.652 30.480 1.00 78.31 112 ALA A O 1
ATOM 901 N N . LEU A 1 113 ? -16.612 -5.742 30.312 1.00 78.06 113 LEU A N 1
ATOM 902 C CA . LEU A 1 113 ? -15.568 -6.089 31.275 1.00 78.06 113 LEU A CA 1
ATOM 903 C C . LEU A 1 113 ? -15.970 -5.771 32.726 1.00 78.06 113 LEU A C 1
ATOM 905 O O . LEU A 1 113 ? -16.133 -4.615 33.119 1.00 78.06 113 LEU A O 1
ATOM 909 N N . SER A 1 114 ? -16.024 -6.793 33.586 1.00 70.56 114 SER A N 1
ATOM 910 C CA . SER A 1 114 ? -16.195 -6.615 35.035 1.00 70.56 114 SER A CA 1
ATOM 911 C C . SER A 1 114 ? -14.875 -6.191 35.696 1.00 70.56 114 SER A C 1
ATOM 913 O O . SER A 1 114 ? -14.083 -7.026 36.137 1.00 70.56 114 SER A O 1
ATOM 915 N N . LEU A 1 115 ? -14.613 -4.884 35.745 1.00 78.00 115 LEU A N 1
ATOM 916 C CA . LEU A 1 115 ? -13.364 -4.345 36.289 1.00 78.00 115 LEU A CA 1
ATOM 917 C C . LEU A 1 115 ? -13.344 -4.318 37.838 1.00 78.00 115 LEU A C 1
ATOM 919 O O . LEU A 1 115 ? -14.347 -3.960 38.463 1.00 78.00 115 LEU A O 1
ATOM 923 N N . PRO A 1 116 ? -12.199 -4.631 38.478 1.00 75.00 116 PRO A N 1
ATOM 924 C CA . PRO A 1 116 ? -12.050 -4.658 39.935 1.00 75.00 116 PRO A CA 1
ATOM 925 C C . PRO A 1 116 ? -12.104 -3.261 40.578 1.00 75.00 116 PRO A C 1
ATOM 927 O O . PRO A 1 116 ? -11.844 -2.230 39.950 1.00 75.00 116 PRO A O 1
ATOM 930 N N . ARG A 1 117 ? -12.421 -3.216 41.880 1.00 69.50 117 ARG A N 1
ATOM 931 C CA . ARG A 1 117 ? -12.514 -1.969 42.659 1.00 69.50 117 ARG A CA 1
ATOM 932 C C . ARG A 1 117 ? -11.138 -1.289 42.734 1.00 69.50 117 ARG A C 1
ATOM 934 O O . ARG A 1 117 ? -10.220 -1.816 43.341 1.00 69.50 117 ARG A O 1
ATOM 941 N N . GLY A 1 118 ? -11.006 -0.110 42.124 1.00 71.62 118 GLY A N 1
ATOM 942 C CA . GLY A 1 118 ? -9.747 0.657 42.070 1.00 71.62 118 GLY A CA 1
ATOM 943 C C . GLY A 1 118 ? -9.462 1.280 40.701 1.00 71.62 118 GLY A C 1
ATOM 944 O O . GLY A 1 118 ? -8.809 2.316 40.611 1.00 71.62 118 GLY A O 1
ATOM 945 N N . THR A 1 119 ? -10.052 0.731 39.638 1.00 78.94 119 THR A N 1
ATOM 946 C CA . THR A 1 119 ? -9.865 1.199 38.251 1.00 78.94 119 THR A CA 1
ATOM 947 C C . THR A 1 119 ? -10.886 2.253 37.812 1.00 78.94 119 THR A C 1
ATOM 949 O O . THR A 1 119 ? -10.699 2.909 36.791 1.00 78.94 119 THR A O 1
ATOM 952 N N . GLY A 1 120 ? -11.931 2.515 38.607 1.00 78.31 120 GLY A N 1
ATOM 953 C CA . GLY A 1 120 ? -13.076 3.342 38.197 1.00 78.31 120 GLY A CA 1
ATOM 954 C C . GLY A 1 120 ? -12.751 4.782 37.769 1.00 78.31 120 GLY A C 1
ATOM 955 O O . GLY A 1 120 ? -13.476 5.350 36.953 1.00 78.31 120 GLY A O 1
ATOM 956 N N . ARG A 1 121 ? -11.659 5.386 38.266 1.00 81.56 121 ARG A N 1
ATOM 957 C CA . ARG A 1 121 ? -11.183 6.692 37.760 1.00 81.56 121 ARG A CA 1
ATOM 958 C C . ARG A 1 121 ? -10.632 6.580 36.337 1.00 81.56 121 ARG A C 1
ATOM 960 O O . ARG A 1 121 ? -10.948 7.427 35.509 1.00 81.56 121 ARG A O 1
ATOM 967 N N . GLN A 1 122 ? -9.850 5.536 36.063 1.00 80.31 122 GLN A N 1
ATOM 968 C CA . GLN A 1 122 ? -9.263 5.268 34.748 1.00 80.31 122 GLN A CA 1
ATOM 969 C C . GLN A 1 122 ? -10.351 4.877 33.742 1.00 80.31 122 GLN A C 1
ATOM 971 O O . GLN A 1 122 ? -10.371 5.418 32.644 1.00 80.31 122 GLN A O 1
ATOM 976 N N . THR A 1 123 ? -11.326 4.057 34.151 1.00 82.19 123 THR A N 1
ATOM 977 C CA . THR A 1 123 ? -12.501 3.709 33.335 1.00 82.19 123 THR A CA 1
ATOM 978 C C . THR A 1 123 ? -13.298 4.950 32.937 1.00 82.19 123 THR A C 1
ATOM 980 O O . THR A 1 123 ? -13.643 5.115 31.773 1.00 82.19 123 THR A O 1
ATOM 983 N N . LYS A 1 124 ? -13.576 5.859 33.884 1.00 82.62 124 LYS A N 1
ATOM 984 C CA . LYS A 1 124 ? -14.306 7.105 33.593 1.00 82.62 124 LYS A CA 1
ATOM 985 C C . LYS A 1 124 ? -13.518 8.049 32.685 1.00 82.62 124 LYS A C 1
ATOM 987 O O . LYS A 1 124 ? -14.121 8.686 31.827 1.00 82.62 124 LYS A O 1
ATOM 992 N N . ALA A 1 125 ? -12.202 8.144 32.875 1.00 83.94 125 ALA A N 1
ATOM 993 C CA . ALA A 1 125 ? -11.336 8.948 32.017 1.00 83.94 125 ALA A CA 1
ATOM 994 C C . ALA A 1 125 ? -11.321 8.410 30.578 1.00 83.94 125 ALA A C 1
ATOM 996 O O . ALA A 1 125 ? -11.510 9.187 29.650 1.00 83.94 125 ALA A O 1
ATOM 997 N N . LEU A 1 126 ? -11.207 7.089 30.414 1.00 80.81 126 LEU A N 1
ATOM 998 C CA . LEU A 1 126 ? -11.311 6.409 29.123 1.00 80.81 126 LEU A CA 1
ATOM 999 C C . LEU A 1 126 ? -12.676 6.629 28.471 1.00 80.81 126 LEU A C 1
ATOM 1001 O O . LEU A 1 126 ? -12.717 7.104 27.347 1.00 80.81 126 LEU A O 1
ATOM 1005 N N . LYS A 1 127 ? -13.793 6.398 29.176 1.00 82.56 127 LYS A N 1
ATOM 1006 C CA . LYS A 1 127 ? -15.137 6.664 28.626 1.00 82.56 127 LYS A CA 1
ATOM 1007 C C . LYS A 1 127 ? -15.307 8.109 28.160 1.00 82.56 127 LYS A C 1
ATOM 1009 O O . LYS A 1 127 ? -15.919 8.352 27.130 1.00 82.56 127 LYS A O 1
ATOM 1014 N N . LYS A 1 128 ? -14.762 9.070 28.912 1.00 82.81 128 LYS A N 1
ATOM 1015 C CA . LYS A 1 128 ? -14.795 10.483 28.528 1.00 82.81 128 LYS A CA 1
ATOM 1016 C C . LYS A 1 128 ? -13.949 10.744 27.281 1.00 82.81 128 LYS A C 1
ATOM 1018 O O . LYS A 1 128 ? -14.426 11.406 26.372 1.00 82.81 128 LYS A O 1
ATOM 1023 N N . GLN A 1 129 ? -12.737 10.196 27.233 1.00 78.19 129 GLN A N 1
ATOM 1024 C CA . GLN A 1 129 ? -11.852 10.314 26.079 1.00 78.19 129 GLN A CA 1
ATOM 1025 C C . GLN A 1 129 ? -12.502 9.695 24.833 1.00 78.19 129 GLN A C 1
ATOM 1027 O O . GLN A 1 129 ? -12.532 10.325 23.792 1.00 78.19 129 GLN A O 1
ATOM 1032 N N . LEU A 1 130 ? -13.130 8.526 24.950 1.00 74.88 130 LEU A N 1
ATOM 1033 C CA . LEU A 1 130 ? -13.875 7.882 23.864 1.00 74.88 130 LEU A CA 1
ATOM 1034 C C . LEU A 1 130 ? -15.211 8.574 23.534 1.00 74.88 130 LEU A C 1
ATOM 1036 O O . LEU A 1 130 ? -15.787 8.304 22.493 1.00 74.88 130 LEU A O 1
ATOM 1040 N N . GLY A 1 131 ? -15.725 9.464 24.382 1.00 72.19 131 GLY A N 1
ATOM 1041 C CA . GLY A 1 131 ? -16.892 10.295 24.065 1.00 72.19 131 GLY A CA 1
ATOM 1042 C C . GLY A 1 131 ? -16.534 11.593 23.333 1.00 72.19 131 GLY A C 1
ATOM 1043 O O . GLY A 1 131 ? -17.407 12.240 22.759 1.00 72.19 131 GLY A O 1
ATOM 1044 N N . GLU A 1 132 ? -15.262 11.998 23.354 1.00 74.75 132 GLU A N 1
ATOM 1045 C CA . GLU A 1 132 ? -14.782 13.198 22.673 1.00 74.75 132 GLU A CA 1
ATOM 1046 C C . GLU A 1 132 ? -14.441 12.863 21.209 1.00 74.75 132 GLU A C 1
ATOM 1048 O O . GLU A 1 132 ? -13.542 12.076 20.928 1.00 74.75 132 GLU A O 1
ATOM 1053 N N . SER A 1 133 ? -15.152 13.495 20.266 1.00 53.50 133 SER A N 1
ATOM 1054 C CA . SER A 1 133 ? -15.108 13.226 18.811 1.00 53.50 133 SER A CA 1
ATOM 1055 C C . SER A 1 133 ? -13.717 13.317 18.158 1.00 53.50 133 SER A C 1
ATOM 1057 O O . SER A 1 133 ? -13.558 12.893 17.019 1.00 53.50 133 SER A O 1
ATOM 1059 N N . SER A 1 134 ? -12.713 13.881 18.844 1.00 53.38 134 SER A N 1
ATOM 1060 C CA . SER A 1 134 ? -11.341 14.046 18.336 1.00 53.38 134 SER A CA 1
ATOM 1061 C C . SER A 1 134 ? -10.296 13.187 19.056 1.00 53.38 134 SER A C 1
ATOM 1063 O O . SER A 1 134 ? -9.098 13.464 18.934 1.00 53.38 134 SER A O 1
ATOM 1065 N N . ALA A 1 135 ? -10.704 12.215 19.871 1.00 61.22 135 ALA A N 1
ATOM 1066 C CA . ALA A 1 135 ? -9.741 11.403 20.595 1.00 61.22 135 ALA A CA 1
ATOM 1067 C C . ALA A 1 135 ? -8.855 10.598 19.638 1.00 61.22 135 ALA A C 1
ATOM 1069 O O . ALA A 1 135 ? -9.325 9.939 18.715 1.00 61.22 135 ALA A O 1
ATOM 1070 N N . ASP A 1 136 ? -7.543 10.651 19.875 1.00 68.69 136 ASP A N 1
ATOM 1071 C CA . ASP A 1 136 ? -6.593 9.807 19.162 1.00 68.69 136 ASP A CA 1
ATOM 1072 C C . ASP A 1 136 ? -6.828 8.346 19.572 1.00 68.69 136 ASP A C 1
ATOM 1074 O O . ASP A 1 136 ? -6.535 7.946 20.708 1.00 68.69 136 ASP A O 1
ATOM 1078 N N . ASN A 1 137 ? -7.355 7.552 18.635 1.00 70.31 137 ASN A N 1
ATOM 1079 C CA . ASN A 1 137 ? -7.620 6.123 18.804 1.00 70.31 137 ASN A CA 1
ATOM 1080 C C . ASN A 1 137 ? -6.396 5.373 19.343 1.00 70.31 137 ASN A C 1
ATOM 1082 O O . ASN A 1 137 ? -6.536 4.453 20.145 1.00 70.31 137 ASN A O 1
ATOM 1086 N N . ARG A 1 138 ? -5.177 5.788 18.977 1.00 71.12 138 ARG A N 1
ATOM 1087 C CA . ARG A 1 138 ? -3.951 5.145 19.459 1.00 71.12 138 ARG A CA 1
ATOM 1088 C C . ARG A 1 138 ? -3.741 5.365 20.957 1.00 71.12 138 ARG A C 1
ATOM 1090 O O . ARG A 1 138 ? -3.396 4.428 21.676 1.00 71.12 138 ARG A O 1
ATOM 1097 N N . VAL A 1 139 ? -3.993 6.579 21.441 1.00 77.94 139 VAL A N 1
ATOM 1098 C CA . VAL A 1 139 ? -3.902 6.921 22.870 1.00 77.94 139 VAL A CA 1
ATOM 1099 C C . VAL A 1 139 ? -5.029 6.248 23.658 1.00 77.94 139 VAL A C 1
ATOM 1101 O O . VAL A 1 139 ? -4.816 5.783 24.781 1.00 77.94 139 VAL A O 1
ATOM 1104 N N . ALA A 1 140 ? -6.224 6.153 23.072 1.00 78.12 140 ALA A N 1
ATOM 1105 C CA . ALA A 1 140 ? -7.352 5.411 23.635 1.00 78.12 140 ALA A CA 1
ATOM 1106 C C . ALA A 1 140 ? -7.030 3.911 23.800 1.00 78.12 140 ALA A C 1
ATOM 1108 O O . ALA A 1 140 ? -7.206 3.360 24.886 1.00 78.12 140 ALA A O 1
ATOM 1109 N N . ILE A 1 141 ? -6.461 3.267 22.777 1.00 78.81 141 ILE A N 1
ATOM 1110 C CA . ILE A 1 141 ? -6.042 1.857 22.831 1.00 78.81 141 ILE A CA 1
ATOM 1111 C C . ILE A 1 141 ? -4.931 1.646 23.871 1.00 78.81 141 ILE A C 1
ATOM 1113 O O . ILE A 1 141 ? -4.994 0.711 24.669 1.00 78.81 141 ILE A O 1
ATOM 1117 N N . GLU A 1 142 ? -3.925 2.525 23.921 1.00 80.62 142 GLU A N 1
ATOM 1118 C CA . GLU A 1 142 ? -2.830 2.401 24.890 1.00 80.62 142 GLU A CA 1
ATOM 1119 C C . GLU A 1 142 ? -3.325 2.551 26.338 1.00 80.62 142 GLU A C 1
ATOM 1121 O O . GLU A 1 142 ? -2.910 1.810 27.234 1.00 80.62 142 GLU A O 1
ATOM 1126 N N . SER A 1 143 ? -4.233 3.498 26.585 1.00 83.19 143 SER A N 1
ATOM 1127 C CA . SER A 1 143 ? -4.838 3.681 27.907 1.00 83.19 143 SER A CA 1
ATOM 1128 C C . SER A 1 143 ? -5.749 2.512 28.290 1.00 83.19 143 SER A C 1
ATOM 1130 O O . SER A 1 143 ? -5.716 2.086 29.446 1.00 83.19 143 SER A O 1
ATOM 1132 N N . PHE A 1 144 ? -6.480 1.931 27.336 1.00 83.44 144 PHE A N 1
ATOM 1133 C CA . PHE A 1 144 ? -7.272 0.720 27.548 1.00 83.44 144 PHE A CA 1
ATOM 1134 C C . PHE A 1 144 ? -6.393 -0.488 27.919 1.00 83.44 144 PHE A C 1
ATOM 1136 O O . PHE A 1 144 ? -6.650 -1.153 28.924 1.00 83.44 144 PHE A O 1
ATOM 1143 N N . ALA A 1 145 ? -5.292 -0.719 27.197 1.00 82.25 145 ALA A N 1
ATOM 1144 C CA . ALA A 1 145 ? -4.336 -1.783 27.514 1.00 82.25 145 ALA A CA 1
ATOM 1145 C C . ALA A 1 145 ? -3.707 -1.606 28.910 1.00 82.25 145 ALA A C 1
ATOM 1147 O O . ALA A 1 145 ? -3.585 -2.567 29.676 1.00 82.25 145 ALA A O 1
ATOM 1148 N N . LYS A 1 146 ? -3.357 -0.364 29.279 1.00 84.69 146 LYS A N 1
ATOM 1149 C CA . LYS A 1 146 ? -2.883 -0.032 30.632 1.00 84.69 146 LYS A CA 1
ATOM 1150 C C . LYS A 1 146 ? -3.939 -0.342 31.691 1.00 84.69 146 LYS A C 1
ATOM 1152 O O . LYS A 1 146 ? -3.586 -0.895 32.725 1.00 84.69 146 LYS A O 1
ATOM 1157 N N . LEU A 1 147 ? -5.208 -0.027 31.433 1.00 84.38 147 LEU A N 1
ATOM 1158 C CA . LEU A 1 147 ? -6.308 -0.310 32.354 1.00 84.38 147 LEU A CA 1
ATOM 1159 C C . LEU A 1 147 ? -6.512 -1.815 32.571 1.00 84.38 147 LEU A C 1
ATOM 1161 O O . LEU A 1 147 ? -6.724 -2.246 33.702 1.00 84.38 147 LEU A O 1
ATOM 1165 N N . ILE A 1 148 ? -6.437 -2.630 31.515 1.00 82.38 148 ILE A N 1
ATOM 1166 C CA . ILE A 1 148 ? -6.528 -4.092 31.657 1.00 82.38 148 ILE A CA 1
ATOM 1167 C C . ILE A 1 148 ? -5.367 -4.609 32.507 1.00 82.38 148 ILE A C 1
ATOM 1169 O O . ILE A 1 148 ? -5.571 -5.398 33.429 1.00 82.38 148 ILE A O 1
ATOM 1173 N N . ARG A 1 149 ? -4.148 -4.130 32.247 1.00 80.69 149 ARG A N 1
ATOM 1174 C CA . ARG A 1 149 ? -2.972 -4.527 33.021 1.00 80.69 149 ARG A CA 1
ATOM 1175 C C . ARG A 1 149 ? -3.105 -4.154 34.500 1.00 80.69 149 ARG A C 1
ATOM 1177 O O . ARG A 1 149 ? -2.872 -5.009 35.349 1.00 80.69 149 ARG A O 1
ATOM 1184 N N . THR A 1 150 ? -3.539 -2.931 34.814 1.00 82.19 150 THR A N 1
ATOM 1185 C CA . THR A 1 150 ? -3.756 -2.515 36.209 1.00 82.19 150 THR A CA 1
ATOM 1186 C C . THR A 1 150 ? -4.870 -3.322 36.871 1.00 82.19 150 THR A C 1
ATOM 1188 O O . THR A 1 150 ? -4.736 -3.690 38.034 1.00 82.19 150 THR A O 1
ATOM 1191 N N . ALA A 1 151 ? -5.943 -3.657 36.148 1.00 80.56 151 ALA A N 1
ATOM 1192 C CA . ALA A 1 151 ? -7.003 -4.529 36.650 1.00 80.56 151 ALA A CA 1
ATOM 1193 C C . ALA A 1 151 ? -6.477 -5.928 37.017 1.00 80.56 151 ALA A C 1
ATOM 1195 O O . ALA A 1 151 ? -6.830 -6.458 38.073 1.00 80.56 151 ALA A O 1
ATOM 1196 N N . ILE A 1 152 ? -5.611 -6.510 36.185 1.00 79.00 152 ILE A N 1
ATOM 1197 C CA . ILE A 1 152 ? -4.973 -7.804 36.461 1.00 79.00 152 ILE A CA 1
ATOM 1198 C C . ILE A 1 152 ? -4.040 -7.692 37.679 1.00 79.00 152 ILE A C 1
ATOM 1200 O O . ILE A 1 152 ? -4.122 -8.525 38.580 1.00 79.00 152 ILE A O 1
ATOM 1204 N N . GLU A 1 153 ? -3.211 -6.648 37.759 1.00 81.56 153 GLU A N 1
ATOM 1205 C CA . GLU A 1 153 ? -2.280 -6.410 38.877 1.00 81.56 153 GLU A CA 1
ATOM 1206 C C . GLU A 1 153 ? -3.024 -6.219 40.215 1.00 81.56 153 GLU A C 1
ATOM 1208 O O . GLU A 1 153 ? -2.713 -6.891 41.194 1.00 81.56 153 GLU A O 1
ATOM 1213 N N . LEU A 1 154 ? -4.090 -5.410 40.249 1.00 77.50 154 LEU A N 1
ATOM 1214 C CA . LEU A 1 154 ? -4.943 -5.214 41.435 1.00 77.50 154 LEU A CA 1
ATOM 1215 C C . LEU A 1 154 ? -5.642 -6.502 41.889 1.00 77.50 154 LEU A C 1
ATOM 1217 O O . LEU A 1 154 ? -5.793 -6.742 43.085 1.00 77.50 154 LEU A O 1
ATOM 1221 N N . SER A 1 155 ? -6.045 -7.342 40.936 1.00 68.62 155 SER A N 1
ATOM 1222 C CA . SER A 1 155 ? -6.621 -8.660 41.225 1.00 68.62 155 SER A CA 1
ATOM 1223 C C . SER A 1 155 ? -5.558 -9.667 41.688 1.00 68.62 155 SER A C 1
ATOM 1225 O O . SER A 1 155 ? -5.891 -10.699 42.261 1.00 68.62 155 SER A O 1
ATOM 1227 N N . SER A 1 156 ? -4.276 -9.379 41.455 1.00 65.38 156 SER A N 1
ATOM 1228 C CA . SER A 1 156 ? -3.149 -10.184 41.930 1.00 65.38 156 SER A CA 1
ATOM 1229 C C . SER A 1 156 ? -2.733 -9.759 43.342 1.00 65.38 156 SER A C 1
ATOM 1231 O O . SER A 1 156 ? -2.511 -10.610 44.196 1.00 65.38 156 SER A O 1
ATOM 1233 N N . ASP A 1 157 ? -2.703 -8.457 43.639 1.00 53.59 157 ASP A N 1
ATOM 1234 C CA . ASP A 1 157 ? -2.242 -7.920 44.929 1.00 53.59 157 ASP A CA 1
ATOM 1235 C C . ASP A 1 157 ? -3.195 -8.174 46.112 1.00 53.59 157 ASP A C 1
ATOM 1237 O O . ASP A 1 157 ? -2.742 -8.219 47.261 1.00 53.59 157 ASP A O 1
ATOM 1241 N N . GLU A 1 158 ? -4.487 -8.443 45.878 1.00 52.72 158 GLU A N 1
ATOM 1242 C CA . GLU A 1 158 ? -5.379 -8.938 46.945 1.00 52.72 158 GLU A CA 1
ATOM 1243 C C . GLU A 1 158 ? -4.935 -10.302 47.510 1.00 52.72 158 GLU A C 1
ATOM 1245 O O . GLU A 1 158 ? -5.326 -10.660 48.621 1.00 52.72 158 GLU A O 1
ATOM 1250 N N . THR A 1 159 ? -4.063 -11.042 46.813 1.00 47.41 159 THR A N 1
ATOM 1251 C CA . THR A 1 159 ? -3.463 -12.281 47.341 1.00 47.41 159 THR A CA 1
ATOM 1252 C C . THR A 1 159 ? -2.243 -12.045 48.245 1.00 47.41 159 THR A C 1
ATOM 1254 O O . THR A 1 159 ? -1.827 -12.961 48.953 1.00 47.41 159 THR A O 1
ATOM 1257 N N . GLY A 1 160 ? -1.695 -10.822 48.297 1.00 45.53 160 GLY A N 1
ATOM 1258 C CA . GLY A 1 160 ? -0.485 -10.495 49.069 1.00 45.53 160 GLY A CA 1
ATOM 1259 C C . GLY A 1 160 ? -0.719 -9.775 50.404 1.00 45.53 160 GLY A C 1
ATOM 1260 O O . GLY A 1 160 ? 0.185 -9.714 51.237 1.00 45.53 160 GLY A O 1
ATOM 1261 N N . GLN A 1 161 ? -1.919 -9.239 50.650 1.00 43.62 161 GLN A N 1
ATOM 1262 C CA . GLN A 1 161 ? -2.213 -8.368 51.801 1.00 43.62 161 GLN A CA 1
ATOM 1263 C C . GLN A 1 161 ? -3.192 -8.973 52.822 1.00 43.62 161 GLN A C 1
ATOM 1265 O O . GLN A 1 161 ? -3.984 -8.272 53.438 1.00 43.62 161 GLN A O 1
ATOM 1270 N N . THR A 1 162 ? -3.092 -10.274 53.107 1.00 41.88 162 THR A N 1
ATOM 1271 C CA . THR A 1 162 ? -3.620 -10.846 54.368 1.00 41.88 162 THR A CA 1
ATOM 127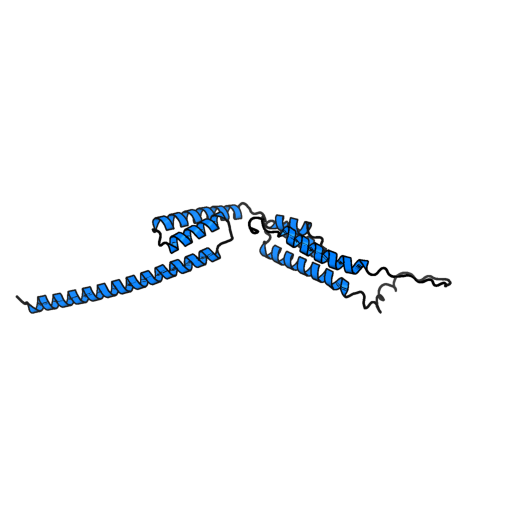2 C C . THR A 1 162 ? -2.592 -11.702 55.105 1.00 41.88 162 THR A C 1
ATOM 1274 O O . THR A 1 162 ? -2.942 -12.671 55.774 1.00 41.88 162 THR A O 1
ATOM 1277 N N . ALA A 1 163 ? -1.312 -11.338 55.003 1.00 42.28 163 ALA A N 1
ATOM 1278 C CA . ALA A 1 163 ? -0.235 -11.898 55.819 1.00 42.28 163 ALA A CA 1
ATOM 1279 C C . ALA A 1 163 ? 0.682 -10.800 56.391 1.00 42.28 163 ALA A C 1
ATOM 1281 O O . ALA A 1 163 ? 1.891 -10.964 56.433 1.00 42.28 163 ALA A O 1
ATOM 1282 N N . SER A 1 164 ? 0.116 -9.660 56.808 1.00 38.53 164 SER A N 1
ATOM 1283 C CA . SER A 1 164 ? 0.747 -8.721 57.753 1.00 38.53 164 SER A CA 1
ATOM 1284 C C . SER A 1 164 ? -0.240 -7.606 58.136 1.00 38.53 164 SER A C 1
ATOM 1286 O O . SER A 1 164 ? -0.136 -6.466 57.692 1.00 38.53 164 SER A O 1
ATOM 1288 N N . GLN A 1 165 ? -1.239 -7.924 58.963 1.00 36.97 165 GLN A N 1
ATOM 1289 C CA . GLN A 1 165 ? -1.856 -6.917 59.832 1.00 36.97 165 GLN A CA 1
ATOM 1290 C C . GLN A 1 165 ? -1.362 -7.154 61.255 1.00 36.97 165 GLN A C 1
ATOM 1292 O O . GLN A 1 165 ? -2.009 -7.794 62.077 1.00 36.97 165 GLN A O 1
ATOM 1297 N N . GLY A 1 166 ? -0.178 -6.619 61.529 1.00 41.75 166 GLY A N 1
ATOM 1298 C CA . GLY A 1 166 ? 0.326 -6.387 62.870 1.00 41.75 166 GLY A CA 1
ATOM 1299 C C . GLY A 1 166 ? 0.905 -4.980 62.919 1.00 41.75 166 GLY A C 1
ATOM 1300 O O . GLY A 1 166 ? 1.999 -4.752 62.424 1.00 41.75 166 GLY A O 1
ATOM 1301 N N . ALA A 1 167 ? 0.165 -4.062 63.542 1.00 40.91 167 ALA A N 1
ATOM 1302 C CA . ALA A 1 167 ? 0.587 -2.719 63.948 1.00 40.91 167 ALA A CA 1
ATOM 1303 C C . ALA A 1 167 ? 0.613 -1.600 62.876 1.00 40.91 167 ALA A C 1
ATOM 1305 O O . ALA A 1 167 ? 1.616 -1.358 62.214 1.00 40.91 167 ALA A O 1
ATOM 1306 N N . ARG A 1 168 ? -0.472 -0.801 62.874 1.00 43.03 168 ARG A N 1
ATOM 1307 C CA . ARG A 1 168 ? -0.509 0.685 63.034 1.00 43.03 168 ARG A CA 1
ATOM 1308 C C . ARG A 1 168 ? -1.664 1.372 62.284 1.00 43.03 168 ARG A C 1
ATOM 1310 O O . ARG A 1 168 ? -1.512 2.453 61.726 1.00 43.03 168 ARG A O 1
ATOM 1317 N N . ALA A 1 169 ? -2.876 0.836 62.415 1.00 43.50 169 ALA A N 1
ATOM 1318 C CA . ALA A 1 169 ? -4.080 1.669 62.411 1.00 43.50 169 ALA A CA 1
ATOM 1319 C C . ALA A 1 169 ? -4.177 2.399 63.770 1.00 43.50 169 ALA A C 1
ATOM 1321 O O . ALA A 1 169 ? -4.854 1.947 64.687 1.00 43.50 169 ALA A O 1
ATOM 1322 N N . GLY A 1 170 ? -3.405 3.479 63.939 1.00 48.62 170 GLY A N 1
ATOM 1323 C CA . GLY A 1 170 ? -3.205 4.134 65.241 1.00 48.62 170 GLY A CA 1
ATOM 1324 C C . GLY A 1 170 ? -3.175 5.663 65.220 1.00 48.62 170 GLY A C 1
ATOM 1325 O O . GLY A 1 170 ? -2.627 6.251 66.143 1.00 48.62 170 GLY A O 1
ATOM 1326 N N . LEU A 1 171 ? -3.728 6.313 64.188 1.00 60.47 171 LEU A N 1
ATOM 1327 C CA . LEU A 1 171 ? -3.692 7.783 64.056 1.00 60.47 171 LEU A CA 1
ATOM 1328 C C . LEU A 1 171 ? -5.064 8.473 64.009 1.00 60.47 171 LEU A C 1
ATOM 1330 O O . LEU A 1 171 ? -5.132 9.669 64.262 1.00 60.47 171 LEU A O 1
ATOM 1334 N N . PHE A 1 172 ? -6.168 7.746 63.808 1.00 50.06 172 PHE A N 1
ATOM 1335 C CA . PHE A 1 172 ? -7.513 8.353 63.767 1.00 50.06 172 PHE A CA 1
ATOM 1336 C C . PHE A 1 172 ? -8.370 8.098 65.015 1.00 50.06 172 PHE A C 1
ATOM 1338 O O . PHE A 1 172 ? -9.450 8.664 65.146 1.00 50.06 172 PHE A O 1
ATOM 1345 N N . ARG A 1 173 ? -7.891 7.298 65.978 1.00 47.88 173 ARG A N 1
ATOM 1346 C CA . ARG A 1 173 ? -8.692 6.879 67.144 1.00 47.88 173 ARG A CA 1
ATOM 1347 C C . ARG A 1 173 ? -8.509 7.741 68.404 1.00 47.88 173 ARG A C 1
ATOM 1349 O O . ARG A 1 173 ? -8.953 7.347 69.472 1.00 47.88 173 ARG A O 1
ATOM 1356 N N . ARG A 1 174 ? -7.858 8.909 68.304 1.00 58.94 174 ARG A N 1
ATOM 1357 C CA . ARG A 1 174 ? -7.594 9.805 69.454 1.00 58.94 174 ARG A CA 1
ATOM 1358 C C . ARG A 1 174 ? -8.311 11.164 69.389 1.00 58.94 174 ARG A C 1
ATOM 1360 O O . ARG A 1 174 ? -8.090 12.001 70.250 1.00 58.94 174 ARG A O 1
ATOM 1367 N N . MET A 1 175 ? -9.205 11.379 68.424 1.00 53.97 175 MET A N 1
ATOM 1368 C CA . MET A 1 175 ? -10.000 12.620 68.345 1.00 53.97 175 MET A CA 1
ATOM 1369 C C . MET A 1 175 ? -11.515 12.399 68.391 1.00 53.97 175 MET A C 1
ATOM 1371 O O . MET A 1 175 ? -12.269 13.339 68.167 1.00 53.97 175 MET A O 1
ATOM 1375 N N . PHE A 1 176 ? -11.986 11.192 68.720 1.00 56.34 176 PHE A N 1
ATOM 1376 C CA . PHE A 1 176 ? -13.415 10.961 68.913 1.00 56.34 176 PHE A CA 1
ATOM 1377 C C . PHE A 1 176 ? -13.666 9.899 69.987 1.00 56.34 176 PHE A C 1
ATOM 1379 O O . PHE A 1 176 ? -13.474 8.710 69.752 1.00 56.34 176 PHE A O 1
ATOM 1386 N N . GLY A 1 177 ? -14.098 10.364 71.161 1.00 37.44 177 GLY A N 1
ATOM 1387 C CA . GLY A 1 177 ? -14.904 9.578 72.096 1.00 37.44 177 GLY A CA 1
ATOM 1388 C C . GLY A 1 177 ? -14.140 8.776 73.147 1.00 37.44 177 GLY A C 1
ATOM 1389 O O . GLY A 1 177 ? -13.836 7.606 72.944 1.00 37.44 177 GLY A O 1
ATOM 1390 N N . ALA A 1 178 ? -13.922 9.399 74.305 1.00 34.69 178 ALA A N 1
ATOM 1391 C CA . ALA A 1 178 ? -13.722 8.723 75.581 1.00 34.69 178 ALA A CA 1
ATOM 1392 C C . ALA A 1 178 ? -15.045 8.741 76.370 1.00 34.69 178 ALA A C 1
ATOM 1394 O O . ALA A 1 178 ? -15.584 9.821 76.596 1.00 34.69 178 ALA A O 1
ATOM 1395 N N . ALA A 1 179 ? -15.541 7.559 76.742 1.00 31.56 179 ALA A N 1
ATOM 1396 C CA . ALA A 1 179 ? -16.408 7.234 77.888 1.00 31.56 179 ALA A CA 1
ATOM 1397 C C . ALA A 1 179 ? -16.637 5.706 77.818 1.00 31.56 179 ALA A C 1
ATOM 1399 O O . ALA A 1 179 ? -17.101 5.222 76.790 1.00 31.56 179 ALA A O 1
ATOM 1400 N N . GLU A 1 180 ? -15.968 4.917 78.670 1.00 31.59 180 GLU A N 1
ATOM 1401 C CA . GLU A 1 180 ? -16.547 4.227 79.851 1.00 31.59 180 GLU A CA 1
ATOM 1402 C C . GLU A 1 180 ? -17.694 3.259 79.499 1.00 31.59 180 GLU A C 1
ATOM 1404 O O . GLU A 1 180 ? -18.589 3.615 78.751 1.00 31.59 180 GLU A O 1
ATOM 1409 N N . SER A 1 181 ? -17.831 2.038 80.014 1.00 29.48 181 SER A N 1
ATOM 1410 C CA . SER A 1 181 ? -17.102 1.182 80.958 1.00 29.48 181 SER A CA 1
ATOM 1411 C C . SER A 1 181 ? -17.863 -0.159 80.969 1.00 29.48 181 SER A C 1
ATOM 1413 O O . SER A 1 181 ? -19.075 -0.162 80.772 1.00 29.48 181 SER A O 1
ATOM 1415 N N . GLY A 1 182 ? -17.192 -1.263 81.308 1.00 28.61 182 GLY A N 1
ATOM 1416 C CA . GLY A 1 182 ? -17.830 -2.318 82.109 1.00 28.61 182 GLY A CA 1
ATOM 1417 C C . GLY A 1 182 ? -18.146 -3.675 81.463 1.00 28.61 182 GLY A C 1
ATOM 1418 O O . GLY A 1 182 ? -19.189 -3.852 80.849 1.00 28.61 182 GLY A O 1
ATOM 1419 N N . SER A 1 183 ? -17.307 -4.647 81.840 1.00 29.38 183 SER A N 1
ATOM 1420 C CA . SER A 1 183 ? -17.679 -5.964 82.396 1.00 29.38 183 SER A CA 1
ATOM 1421 C C . SER A 1 183 ? -17.808 -7.205 81.496 1.00 29.38 183 SER A C 1
ATOM 1423 O O . SER A 1 183 ? -18.717 -7.338 80.688 1.00 29.38 183 SER A O 1
ATOM 1425 N N . ASP A 1 184 ? -16.916 -8.142 81.838 1.00 31.16 184 ASP A N 1
ATOM 1426 C CA . ASP A 1 184 ? -17.012 -9.607 81.897 1.00 31.16 184 ASP A CA 1
ATOM 1427 C C . ASP A 1 184 ? -17.114 -10.488 80.637 1.00 31.16 184 ASP A C 1
ATOM 1429 O O . ASP A 1 184 ? -18.128 -10.611 79.958 1.00 31.16 184 ASP A O 1
ATOM 1433 N N . SER A 1 185 ? -16.014 -11.220 80.440 1.00 34.12 185 SER A N 1
ATOM 1434 C CA . SER A 1 185 ? -15.897 -12.578 79.885 1.00 34.12 185 SER A CA 1
ATOM 1435 C C . SER A 1 185 ? -16.514 -13.641 80.829 1.00 34.12 185 SER A C 1
ATOM 1437 O O . SER A 1 185 ? -16.862 -13.263 81.945 1.00 34.12 185 SER A O 1
ATOM 1439 N N . PRO A 1 186 ? -16.504 -14.970 80.549 1.00 50.50 186 PRO A N 1
ATOM 1440 C CA . PRO A 1 186 ? -16.085 -15.708 79.343 1.00 50.50 186 PRO A CA 1
ATOM 1441 C C . PRO A 1 186 ? -17.095 -16.804 78.903 1.00 50.50 186 PRO A C 1
ATOM 1443 O O . PRO A 1 186 ? -17.882 -17.280 79.710 1.00 50.50 186 PRO A O 1
ATOM 1446 N N . THR A 1 187 ? -17.015 -17.318 77.671 1.00 29.62 187 THR A N 1
ATOM 1447 C CA . THR A 1 187 ? -16.784 -18.762 77.422 1.00 29.62 187 THR A CA 1
ATOM 1448 C C . THR A 1 187 ? -16.549 -19.046 75.942 1.00 29.62 187 THR A C 1
ATOM 1450 O O . THR A 1 187 ? -17.190 -18.496 75.053 1.00 29.62 187 THR A O 1
ATOM 1453 N N . ASP A 1 188 ? -15.548 -19.892 75.759 1.00 33.12 188 ASP A N 1
ATOM 1454 C CA . ASP A 1 188 ? -15.041 -20.547 74.567 1.00 33.12 188 ASP A CA 1
ATOM 1455 C C . ASP A 1 188 ? -16.105 -21.445 73.916 1.00 33.12 188 ASP A C 1
ATOM 1457 O O . ASP A 1 188 ? -16.702 -22.267 74.606 1.00 33.12 188 ASP A O 1
ATOM 1461 N N . ASP A 1 189 ? -16.310 -21.316 72.603 1.00 28.84 189 ASP A N 1
ATOM 1462 C CA . ASP A 1 189 ? -16.371 -22.514 71.770 1.00 28.84 189 ASP A CA 1
ATOM 1463 C C . ASP A 1 189 ? -15.927 -22.209 70.335 1.00 28.84 189 ASP A C 1
ATOM 1465 O O . ASP A 1 189 ? -16.271 -21.199 69.711 1.00 28.84 189 ASP A O 1
ATOM 1469 N N . SER A 1 190 ? -15.093 -23.107 69.841 1.00 42.78 190 SER A N 1
ATOM 1470 C CA . SER A 1 190 ? -14.382 -23.029 68.579 1.00 42.78 190 SER A CA 1
ATOM 1471 C C . SER A 1 190 ? -15.281 -23.420 67.409 1.00 42.78 190 SER A C 1
ATOM 1473 O O . SER A 1 190 ? -15.813 -24.523 67.403 1.00 42.78 190 SER A O 1
ATOM 1475 N N . GLN A 1 191 ? -15.340 -22.596 66.352 1.00 31.19 191 GLN A N 1
ATOM 1476 C CA . GLN A 1 191 ? -15.315 -23.081 64.961 1.00 31.19 191 GLN A CA 1
ATOM 1477 C C . GLN A 1 191 ? -15.137 -21.945 63.935 1.00 31.19 191 GLN A C 1
ATOM 1479 O O . GLN A 1 191 ? -15.991 -21.093 63.714 1.00 31.19 191 GLN A O 1
ATOM 1484 N N . SER A 1 192 ? -14.002 -21.980 63.245 1.00 34.34 192 SER A N 1
ATOM 1485 C CA . SER A 1 192 ? -13.833 -21.538 61.858 1.00 34.34 192 SER A CA 1
ATOM 1486 C C . SER A 1 192 ? -13.184 -22.724 61.134 1.00 34.34 192 SER A C 1
ATOM 1488 O O . SER A 1 192 ? -12.338 -23.388 61.735 1.00 34.34 192 SER A O 1
ATOM 1490 N N . PRO A 1 193 ? -13.554 -23.011 59.875 1.00 40.47 193 PRO A N 1
ATOM 1491 C CA . PRO A 1 193 ? -12.969 -22.214 58.805 1.00 40.47 193 PRO A CA 1
ATOM 1492 C C . PRO A 1 193 ? -13.953 -21.877 57.677 1.00 40.47 193 PRO A C 1
ATOM 1494 O O . PRO A 1 193 ? -14.515 -22.749 57.027 1.00 40.47 193 PRO A O 1
ATOM 1497 N N . VAL A 1 194 ? -14.061 -20.586 57.359 1.00 39.56 194 VAL A N 1
ATOM 1498 C CA . VAL A 1 194 ? -14.481 -20.107 56.036 1.00 39.56 194 VAL A CA 1
ATOM 1499 C C . VAL A 1 194 ? -13.333 -19.244 55.513 1.00 39.56 194 VAL A C 1
ATOM 1501 O O . VAL A 1 194 ? -13.271 -18.049 55.779 1.00 39.56 194 VAL A O 1
ATOM 1504 N N . LYS A 1 195 ? -12.350 -19.863 54.848 1.00 43.22 195 LYS A N 1
ATOM 1505 C CA . LYS A 1 195 ? -11.253 -19.151 54.154 1.00 43.22 195 LYS A CA 1
ATOM 1506 C C . LYS A 1 195 ? -11.040 -19.590 52.702 1.00 43.22 195 LYS A C 1
ATOM 1508 O O . LYS A 1 195 ? -10.169 -19.056 52.033 1.00 43.22 195 LYS A O 1
ATOM 1513 N N . GLU A 1 196 ? -11.863 -20.496 52.185 1.00 37.72 196 GLU A N 1
ATOM 1514 C CA . GLU A 1 196 ? -11.729 -20.994 50.809 1.00 37.72 196 GLU A CA 1
ATOM 1515 C C . GLU A 1 196 ? -12.450 -20.094 49.782 1.00 37.72 196 GLU A C 1
ATOM 1517 O O . GLU A 1 196 ? -12.098 -20.055 48.609 1.00 37.72 196 GLU A O 1
ATOM 1522 N N . SER A 1 197 ? -13.418 -19.279 50.218 1.00 41.84 197 SER A N 1
ATOM 1523 C CA . SER A 1 197 ? -14.303 -18.549 49.298 1.00 41.84 197 SER A CA 1
ATOM 1524 C C . SER A 1 197 ? -13.684 -17.315 48.619 1.00 41.84 197 SER A C 1
ATOM 1526 O O . SER A 1 197 ? -14.221 -16.870 47.607 1.00 41.84 197 SER A O 1
ATOM 1528 N N . THR A 1 198 ? -12.597 -16.733 49.140 1.00 38.56 198 THR A N 1
ATOM 1529 C CA . THR A 1 198 ? -12.039 -15.472 48.605 1.00 38.56 198 THR A CA 1
ATOM 1530 C C . THR A 1 198 ? -10.986 -15.701 47.525 1.00 38.56 198 THR A C 1
ATOM 1532 O O . THR A 1 198 ? -11.061 -15.062 46.482 1.00 38.56 198 THR A O 1
ATOM 1535 N N . ALA A 1 199 ? -10.077 -16.666 47.704 1.00 38.56 199 ALA A N 1
ATOM 1536 C CA . ALA A 1 199 ? -9.061 -16.999 46.700 1.00 38.56 199 ALA A CA 1
ATOM 1537 C C . ALA A 1 199 ? -9.688 -17.509 45.389 1.00 38.56 199 ALA A C 1
ATOM 1539 O O . ALA A 1 199 ? -9.282 -17.105 44.299 1.00 38.56 199 ALA A O 1
ATOM 1540 N N . HIS A 1 200 ? -10.742 -18.329 45.488 1.00 40.72 200 HIS A N 1
ATOM 1541 C CA . HIS A 1 200 ? -11.487 -18.784 44.314 1.00 40.72 200 HIS A CA 1
ATOM 1542 C C . HIS A 1 200 ? -12.186 -17.636 43.579 1.00 40.72 200 HIS A C 1
ATOM 1544 O O . HIS A 1 200 ? -12.271 -17.679 42.356 1.00 40.72 200 HIS A O 1
ATOM 1550 N N . HIS A 1 201 ? -12.632 -16.589 44.280 1.00 47.25 201 HIS A N 1
ATOM 1551 C CA . HIS A 1 201 ? -13.301 -15.446 43.660 1.00 47.25 201 HIS A CA 1
ATOM 1552 C C . HIS A 1 201 ? -12.337 -14.586 42.828 1.00 47.25 201 HIS A C 1
ATOM 1554 O O . HIS A 1 201 ? -12.694 -14.140 41.736 1.00 47.25 201 HIS A O 1
ATOM 1560 N N . THR A 1 202 ? -11.096 -14.400 43.284 1.00 47.12 202 THR A N 1
ATOM 1561 C CA . THR A 1 202 ? -10.096 -13.580 42.582 1.00 47.12 202 THR A CA 1
ATOM 1562 C C . THR A 1 202 ? -9.566 -14.275 41.332 1.00 47.12 202 THR A C 1
ATOM 1564 O O . THR A 1 202 ? -9.558 -13.685 40.250 1.00 47.12 202 THR A O 1
ATOM 1567 N N . THR A 1 203 ? -9.223 -15.566 41.434 1.00 53.97 203 THR A N 1
ATOM 1568 C CA . THR A 1 203 ? -8.856 -16.379 40.263 1.00 53.97 203 THR A CA 1
ATOM 1569 C C . THR A 1 203 ? -10.018 -16.470 39.276 1.00 53.97 203 THR A C 1
ATOM 1571 O O . THR A 1 203 ? -9.804 -16.388 38.070 1.00 53.97 203 THR A O 1
ATOM 1574 N N . HIS A 1 204 ? -11.256 -16.568 39.772 1.00 59.72 204 HIS A N 1
ATOM 1575 C CA . HIS A 1 204 ? -12.459 -16.540 38.943 1.00 59.72 204 HIS A CA 1
ATOM 1576 C C . HIS A 1 204 ? -12.660 -15.188 38.248 1.00 59.72 204 HIS A C 1
ATOM 1578 O O . HIS A 1 204 ? -13.069 -15.171 37.096 1.00 59.72 204 HIS A O 1
ATOM 1584 N N . THR A 1 205 ? -12.332 -14.064 38.891 1.00 59.34 205 THR A N 1
ATOM 1585 C CA . THR A 1 205 ? -12.489 -12.720 38.307 1.00 59.34 205 THR A CA 1
ATOM 1586 C C . THR A 1 205 ? -11.474 -12.465 37.194 1.00 59.34 205 THR A C 1
ATOM 1588 O O . THR A 1 205 ? -11.858 -12.047 36.105 1.00 59.34 205 THR A O 1
ATOM 1591 N N . VAL A 1 206 ? -10.196 -12.797 37.407 1.00 59.84 206 VAL A N 1
ATOM 1592 C CA . VAL A 1 206 ? -9.164 -12.693 36.356 1.00 59.84 206 VAL A CA 1
ATOM 1593 C C . VAL A 1 206 ? -9.466 -13.653 35.205 1.00 59.84 206 VAL A C 1
ATOM 1595 O O . VAL A 1 206 ? -9.416 -13.263 34.040 1.00 59.84 206 VAL A O 1
ATOM 1598 N N . ARG A 1 207 ? -9.846 -14.898 35.522 1.00 65.50 207 ARG A N 1
ATOM 1599 C CA . ARG A 1 207 ? -10.269 -15.887 34.525 1.00 65.50 207 ARG A CA 1
ATOM 1600 C C . ARG A 1 207 ? -11.496 -15.411 33.744 1.00 65.50 207 ARG A C 1
ATOM 1602 O O . ARG A 1 207 ? -11.510 -15.572 32.534 1.00 65.50 207 ARG A O 1
ATOM 1609 N N . ALA A 1 208 ? -12.487 -14.802 34.394 1.00 62.38 208 ALA A N 1
ATOM 1610 C CA . ALA A 1 208 ? -13.676 -14.264 33.736 1.00 62.38 208 ALA A CA 1
ATOM 1611 C C . ALA A 1 208 ? -13.337 -13.093 32.805 1.00 62.38 208 ALA A C 1
ATOM 1613 O O . ALA A 1 208 ? -13.822 -13.061 31.681 1.00 62.38 208 ALA A O 1
ATOM 1614 N N . VAL A 1 209 ? -12.456 -12.180 33.228 1.00 62.69 209 VAL A N 1
ATOM 1615 C CA . VAL A 1 209 ? -11.977 -11.067 32.390 1.00 62.69 209 VAL A CA 1
ATOM 1616 C C . VAL A 1 209 ? -11.237 -11.579 31.150 1.00 62.69 209 VAL A C 1
ATOM 1618 O O . VAL A 1 209 ? -11.493 -11.104 30.047 1.00 62.69 209 VAL A O 1
ATOM 1621 N N . LEU A 1 210 ? -10.362 -12.577 31.303 1.00 64.19 210 LEU A N 1
ATOM 1622 C CA . LEU A 1 210 ? -9.608 -13.164 30.188 1.00 64.19 210 LEU A CA 1
ATOM 1623 C C . LEU A 1 210 ? -10.486 -13.997 29.246 1.00 64.19 210 LEU A C 1
ATOM 1625 O O . LEU A 1 210 ? -10.326 -13.896 28.034 1.00 64.19 210 LEU A O 1
ATOM 1629 N N . ILE A 1 211 ? -11.423 -14.785 29.782 1.00 68.69 21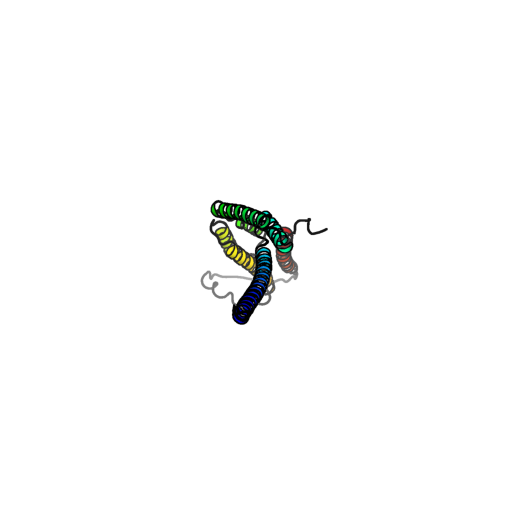1 ILE A N 1
ATOM 1630 C CA . ILE A 1 211 ? -12.392 -15.540 28.974 1.00 68.69 211 ILE A CA 1
ATOM 1631 C C . ILE A 1 211 ? -13.283 -14.574 28.195 1.00 68.69 211 ILE A C 1
ATOM 1633 O O . ILE A 1 211 ? -13.469 -14.764 27.001 1.00 68.69 211 ILE A O 1
ATOM 1637 N N . ARG A 1 212 ? -13.763 -13.496 28.824 1.00 62.22 212 ARG A N 1
ATOM 1638 C CA . ARG A 1 212 ? -14.613 -12.518 28.142 1.00 62.22 212 ARG A CA 1
ATOM 1639 C C . ARG A 1 212 ? -13.862 -11.739 27.066 1.00 62.22 212 ARG A C 1
ATOM 1641 O O . ARG A 1 212 ? -14.430 -11.479 26.017 1.00 62.22 212 ARG A O 1
ATOM 1648 N N . LEU A 1 213 ? -12.580 -11.430 27.280 1.00 64.12 213 LEU A N 1
ATOM 1649 C CA . LEU A 1 213 ? -11.717 -10.873 26.232 1.00 64.12 213 LEU A CA 1
ATOM 1650 C C . LEU A 1 213 ? -11.531 -11.847 25.070 1.00 64.12 213 LEU A C 1
ATOM 1652 O O . LEU A 1 213 ? -11.622 -11.423 23.929 1.00 64.12 213 LEU A O 1
ATOM 1656 N N . LEU A 1 214 ? -11.302 -13.132 25.345 1.00 63.72 214 LEU A N 1
ATOM 1657 C CA . LEU A 1 214 ? -11.160 -14.159 24.310 1.00 63.72 214 LEU A CA 1
ATOM 1658 C C . LEU A 1 214 ? -12.462 -14.416 23.539 1.00 63.72 214 LEU A C 1
ATOM 1660 O O . LEU A 1 214 ? -12.404 -14.640 22.338 1.00 63.72 214 LEU A O 1
ATOM 1664 N N . GLU A 1 215 ? -13.619 -14.350 24.198 1.00 62.19 215 GLU A N 1
ATOM 1665 C CA . GLU A 1 215 ? -14.940 -14.442 23.559 1.00 62.19 215 GLU A CA 1
ATOM 1666 C C . GLU A 1 215 ? -15.257 -13.195 22.725 1.00 62.19 215 GLU A C 1
ATOM 1668 O O . GLU A 1 215 ? -15.763 -13.307 21.617 1.00 62.19 215 GLU A O 1
ATOM 1673 N N . CYS A 1 216 ? -14.930 -11.998 23.218 1.00 55.03 216 CYS A N 1
ATOM 1674 C CA . CYS A 1 216 ? -15.121 -10.753 22.469 1.00 55.03 216 CYS A CA 1
ATOM 1675 C C . CYS A 1 216 ? -14.106 -10.574 21.327 1.00 55.03 216 CYS A C 1
ATOM 1677 O O . CYS A 1 216 ? -14.371 -9.825 20.393 1.00 55.03 216 CYS A O 1
ATOM 1679 N N . LEU A 1 217 ? -12.956 -11.248 21.402 1.00 53.59 217 LEU A N 1
ATOM 1680 C CA . LEU A 1 217 ? -11.958 -11.343 20.336 1.00 53.59 217 LEU A CA 1
ATOM 1681 C C . LEU A 1 217 ? -12.134 -12.608 19.485 1.00 53.59 217 LEU A C 1
ATOM 1683 O O . LEU A 1 217 ? -11.275 -12.862 18.640 1.00 53.59 217 LEU A O 1
ATOM 1687 N N . SER A 1 218 ? -13.174 -13.429 19.718 1.00 49.62 218 SER A N 1
ATOM 1688 C CA . SER A 1 218 ? -13.304 -14.700 19.010 1.00 49.62 218 SER A CA 1
ATOM 1689 C C . SER A 1 218 ? -13.428 -14.424 17.519 1.00 49.62 218 SER A C 1
ATOM 1691 O O . SER A 1 218 ? -14.379 -13.785 17.066 1.00 49.62 218 SER A O 1
ATOM 1693 N N . LEU A 1 219 ? -12.404 -14.886 16.809 1.00 45.50 219 LEU A N 1
ATOM 1694 C CA . LEU A 1 219 ? -12.230 -14.805 15.371 1.00 45.50 219 LEU A CA 1
ATOM 1695 C C . LEU A 1 219 ? -13.511 -15.247 14.647 1.00 45.50 219 LEU A C 1
ATOM 1697 O O . LEU A 1 219 ? -14.165 -16.181 15.121 1.00 45.50 219 LEU A O 1
ATOM 1701 N N . PRO A 1 220 ? -13.862 -14.618 13.510 1.00 40.38 220 PRO A N 1
ATOM 1702 C CA . PRO A 1 220 ? -14.923 -15.135 12.654 1.00 40.38 220 PRO A CA 1
ATOM 1703 C C . PRO A 1 220 ? -14.670 -16.623 12.370 1.00 40.38 220 PRO A C 1
ATOM 1705 O O . PRO A 1 220 ? -13.532 -17.022 12.112 1.00 40.38 220 PRO A O 1
ATOM 1708 N N . GLU A 1 221 ? -15.727 -17.440 12.423 1.00 46.00 221 GLU A N 1
ATOM 1709 C CA . GLU A 1 221 ? -15.663 -18.899 12.217 1.00 46.00 221 GLU A CA 1
ATOM 1710 C C . GLU A 1 221 ? -15.081 -19.302 10.843 1.00 46.00 221 GLU A C 1
ATOM 1712 O O . GLU A 1 221 ? -14.743 -20.461 10.636 1.00 46.00 221 GLU A O 1
ATOM 1717 N N . GLU A 1 222 ? -14.869 -18.349 9.931 1.00 47.06 222 GLU A N 1
ATOM 1718 C CA . GLU A 1 222 ? -14.244 -18.545 8.614 1.00 47.06 222 GLU A CA 1
ATOM 1719 C C . GLU A 1 222 ? -12.737 -18.884 8.653 1.00 47.06 222 GLU A C 1
ATOM 1721 O O . GLU A 1 222 ? -12.141 -19.132 7.610 1.00 47.06 222 GLU A O 1
ATOM 1726 N N . LEU A 1 223 ? -12.103 -18.910 9.832 1.00 43.41 223 LEU A N 1
ATOM 1727 C CA . LEU A 1 223 ? -10.684 -19.268 10.011 1.00 43.41 223 LEU A CA 1
ATOM 1728 C C . LEU A 1 223 ? -10.457 -20.615 10.723 1.00 43.41 223 LEU A C 1
ATOM 1730 O O . LEU A 1 223 ? -9.323 -20.911 11.107 1.00 43.41 223 LEU A O 1
ATOM 1734 N N . VAL A 1 224 ? -11.508 -21.420 10.924 1.00 42.41 224 VAL A N 1
ATOM 1735 C CA . VAL A 1 224 ? -11.430 -22.721 11.624 1.00 42.41 224 VAL A CA 1
ATOM 1736 C C . VAL A 1 224 ? -11.698 -23.934 10.713 1.00 42.41 224 VAL A C 1
ATOM 1738 O O . VAL A 1 224 ? -11.717 -25.052 11.213 1.00 42.41 224 VAL A O 1
ATOM 1741 N N . ASP A 1 225 ? -11.760 -23.764 9.388 1.00 33.94 225 ASP A N 1
ATOM 1742 C CA . ASP A 1 225 ? -11.685 -24.884 8.426 1.00 33.94 225 ASP A CA 1
ATOM 1743 C C . ASP A 1 225 ? -10.610 -24.672 7.344 1.00 33.94 225 ASP A C 1
ATOM 1745 O O . ASP A 1 225 ? -10.596 -23.595 6.703 1.00 33.94 225 ASP A O 1
#

Radius of gyration: 37.35 Å; Cα contacts (8 Å, |Δi|>4): 85; chains: 1; bounding box: 62×39×138 Å

Solvent-accessible surface area (backbone atoms only — not comparable to full-atom values): 13681 Å² total; per-residue (Å²): 133,67,66,68,57,59,51,53,52,50,53,52,52,51,51,52,49,51,52,52,49,53,52,48,54,53,49,52,51,53,50,52,54,50,51,55,50,51,49,54,51,50,45,50,50,41,62,73,57,53,86,79,44,75,70,56,36,52,51,42,50,52,46,40,50,38,56,74,69,66,53,53,72,68,57,53,49,53,49,52,55,49,49,52,52,51,50,53,49,54,51,47,48,54,64,73,46,57,54,56,76,71,27,58,62,51,50,52,51,59,68,73,45,84,74,56,97,82,46,65,66,59,52,50,50,48,54,50,43,55,66,41,57,80,55,56,63,68,61,51,51,53,51,50,55,50,51,54,51,51,41,50,49,58,55,51,50,70,76,67,74,81,81,76,93,76,90,77,97,73,81,78,77,84,83,67,85,90,78,90,83,87,86,81,85,87,86,90,83,90,84,83,88,89,73,70,73,60,63,56,49,41,57,46,47,54,49,48,47,52,50,51,50,50,61,76,59,53,70,69,77,85,77,77,118

Sequence (225 aa):
MNIDDDTQEAEQWKKKYFTQLEDSESKEKQWHEADELLRKTISRLTLAADGLDDVLDQQLLDLRNAIRDRATTLQLRSLVDSMSRTLARLD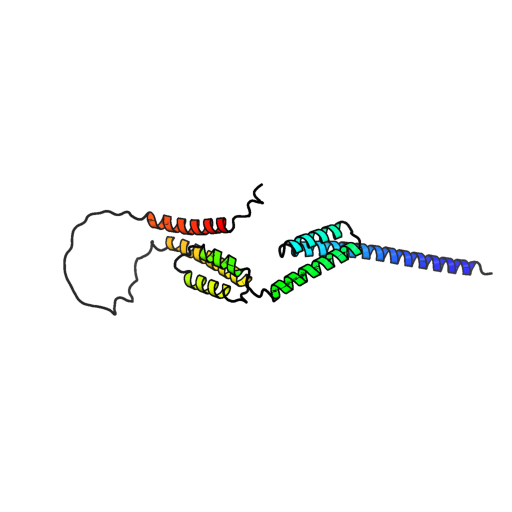KERVEGGSNTGAEPLLDLLEALSLPRGTGRQTKALKKQLGESSADNRVAIESFAKLIRTAIELSSDETGQTASQGARAGLFRRMFGAAESGSDSPTDDSQSPVKESTAHHTTHTVRAVLIRLLECLSLPEELVD